Protein 2GRY (pdb70)

Secondary structure (DSSP, 8-state):
-HHHHHHHHHTTS------PPP-SEEEEEEEPPPPHHHHHT---B-EE--SSSEEEEEEEEE-TTS-EEEEEEEEE-SEEE-TT--HHHHHHHTTHHHHHHHHTT-EEEEEEEE-TTSSHHHHHT---SHHHHHHHHHHHHTTSHHHHTTT-EEEEEEEEEETTEEEETTTTTEEEEEE-TT-SS-EEET---EE--SHHHHHHHHHHHHHHH--TTSSEEEEEEEEESSSSEEEEEEEEEPPP----HHHHHHHHHHHHHHHHHHHHHHHHHH-GGG--GGGSHHHHHTHHHHHSTTEEEEEEEEE--BGGGHHHHHHHHHHHHT-

Solvent-accessible surface area: 14733 Å² total; per-residue (Å²): 121,47,72,75,54,9,110,86,49,53,72,95,40,115,115,95,87,62,123,68,80,97,50,104,40,7,15,0,0,16,14,46,70,44,71,93,69,33,92,95,144,86,44,30,22,0,0,3,9,12,34,34,38,20,0,30,0,0,28,14,82,80,107,158,100,131,67,87,78,35,61,65,61,90,20,166,15,46,7,1,2,37,47,92,7,72,12,94,63,0,2,90,10,2,0,109,49,7,4,40,3,0,4,110,161,2,27,0,0,0,0,0,8,0,15,65,53,1,16,16,56,107,1,0,16,69,100,51,1,0,4,3,4,0,1,86,16,0,25,114,41,43,98,52,111,104,36,85,88,62,143,18,72,4,39,0,2,6,1,0,7,33,22,20,70,2,37,0,1,11,50,214,58,53,99,19,62,21,88,8,115,78,82,129,81,26,53,27,77,50,35,63,68,87,72,6,154,56,36,109,55,1,47,49,14,9,101,87,0,58,80,32,9,104,90,40,38,48,0,5,0,0,0,11,3,2,0,46,65,96,52,62,48,17,1,39,0,0,0,0,2,0,0,0,10,53,219,132,78,86,67,178,84,21,12,64,38,7,32,91,6,7,99,4,0,36,87,0,0,107,10,0,35,119,62,36,121,138,10,53,21,155,48,6,54,0,0,31,14,4,19,34,3,0,59,21,175,56,2,74,1,0,2,0,0,1,1,2,0,1,54,98,24,4,131,45,0,18,38,1,0,86,20,3,81,138,36

Sequence (327 aa):
EIMCMIRDFRGSLDYRPLPIDEHRICVCCVRKRPLNKKETQMKDLDVITIPSKDVVMVHEPKQKVDLTRYLENQTFRFDYAFDDSAPNEMVYRFTARPLVETIFERGMATCFAYGQTGSGKTHTMGGSKGIYALAARDVFLMLKKPNYKKLELQVYATFFEIYSGKVFDLLNRKTKLRVLEDGKQQVQVVGLQEREVKCVEDVLKLIDIGNSCRTHSSRSHAVFQIILRRKGKLHGKFSLIDLAGNERDRQTRLEGAEINKSLLALKECIRALGRNKPHTPFRASKLTQVLRDSFIGENSRTCMIATISPGMASCENTLNTLRYANRV

CATH classification: 3.40.850.10

Nearest PDB structures (foldseek):
  2gry-assembly1_A  TM=1.003E+00  e=2.717E-76  Homo sapiens
  4y05-assembly1_A  TM=9.576E-01  e=1.975E-55  Homo sapiens
  5xjb-assembly1_A  TM=9.121E-01  e=1.076E-54  Mus musculus
  3edl-assembly1_D  TM=9.553E-01  e=1.031E-50  Drosophila melanogaster
  1v8k-assembly1_A  TM=8.937E-01  e=3.064E-52  Mus musculus

Structure (mmCIF, N/CA/C/O backbone):
data_2GRY
#
_entry.id   2GRY
#
_cell.length_a   121.475
_cell.length_b   121.475
_cell.length_c   175.684
_cell.angle_alpha   90.00
_cell.angle_beta   90.00
_cell.angle_gamma   120.00
#
_symmetry.space_group_name_H-M   'H 3 2'
#
loop_
_entity.id
_entity.type
_entity.pdbx_description
1 polymer 'Kinesin-like protein KIF2'
2 non-polymer 'MAGNESIUM ION'
3 non-polymer "ADENOSINE-5'-DIPHOSPHATE"
4 non-polymer 'UNKNOWN ATOM OR ION'
5 water water
#
loop_
_atom_site.group_PDB
_atom_site.id
_atom_site.type_symbol
_atom_site.label_atom_id
_atom_site.label_alt_id
_atom_site.label_comp_id
_atom_site.label_asym_id
_atom_site.label_entity_id
_atom_site.label_seq_id
_atom_site.pdbx_PDB_ins_code
_atom_site.Cartn_x
_atom_site.Cartn_y
_atom_site.Cartn_z
_atom_site.occupancy
_atom_site.B_iso_or_equiv
_atom_site.auth_seq_id
_atom_site.auth_comp_id
_atom_site.auth_asym_id
_atom_site.auth_atom_id
_atom_site.pdbx_PDB_model_num
ATOM 1 N N . GLU A 1 63 ? 28.310 -22.668 -10.607 1.00 15.32 169 GLU A N 1
ATOM 2 C CA . GLU A 1 63 ? 27.481 -23.914 -10.741 1.00 17.50 169 GLU A CA 1
ATOM 3 C C . GLU A 1 63 ? 26.778 -24.258 -9.427 1.00 17.35 169 GLU A C 1
ATOM 4 O O . GLU A 1 63 ? 25.545 -24.315 -9.360 1.00 14.51 169 GLU A O 1
ATOM 7 N N . ILE A 1 64 ? 27.574 -24.474 -8.380 1.00 20.65 170 ILE A N 1
ATOM 8 C CA . ILE A 1 64 ? 27.051 -24.614 -7.006 1.00 21.18 170 ILE A CA 1
ATOM 9 C C . ILE A 1 64 ? 26.459 -23.276 -6.508 1.00 20.27 170 ILE A C 1
ATOM 10 O O . ILE A 1 64 ? 25.419 -23.250 -5.852 1.00 18.61 170 ILE A O 1
ATOM 15 N N . MET A 1 65 ? 27.135 -22.185 -6.858 1.00 19.39 171 MET A N 1
ATOM 16 C CA . MET A 1 65 ? 26.732 -20.829 -6.501 1.00 19.46 171 MET A CA 1
ATOM 17 C C . MET A 1 65 ? 25.379 -20.440 -7.128 1.00 19.97 171 MET A C 1
ATOM 18 O O . MET A 1 65 ? 24.551 -19.795 -6.473 1.00 22.02 171 MET A O 1
ATOM 21 N N . CYS A 1 66 ? 25.161 -20.835 -8.386 1.00 18.96 172 CYS A N 1
ATOM 22 C CA . CYS A 1 66 ? 23.900 -20.562 -9.088 1.00 18.12 172 CYS A CA 1
ATOM 23 C C . CYS A 1 66 ? 22.750 -21.309 -8.439 1.00 17.24 172 CYS A C 1
ATOM 24 O O . CYS A 1 66 ? 21.669 -20.748 -8.203 1.00 13.96 172 CYS A O 1
ATOM 27 N N . MET A 1 67 ? 22.997 -22.588 -8.168 1.00 16.65 173 MET A N 1
ATOM 28 C CA . MET A 1 67 ? 22.058 -23.449 -7.461 1.00 17.12 173 MET A CA 1
ATOM 29 C C . MET A 1 67 ? 21.617 -22.842 -6.112 1.00 17.22 173 MET A C 1
ATOM 30 O O . MET A 1 67 ? 20.481 -23.034 -5.676 1.00 16.54 173 MET A O 1
ATOM 35 N N . ILE A 1 68 ? 22.525 -22.093 -5.490 1.00 18.35 174 ILE A N 1
ATOM 36 C CA . ILE A 1 68 ? 22.282 -21.442 -4.197 1.00 20.25 174 ILE A CA 1
ATOM 37 C C . ILE A 1 68 ? 21.460 -20.185 -4.370 1.00 20.13 174 ILE A C 1
ATOM 38 O O . ILE A 1 68 ? 20.444 -20.019 -3.698 1.00 20.07 174 ILE A O 1
ATOM 43 N N . ARG A 1 69 ? 21.903 -19.324 -5.293 1.00 20.94 175 ARG A N 1
ATOM 44 C CA . ARG A 1 69 ? 21.199 -18.109 -5.701 1.00 22.56 175 ARG A CA 1
ATOM 45 C C . ARG A 1 69 ? 19.776 -18.409 -6.198 1.00 23.23 175 ARG A C 1
ATOM 46 O O . ARG A 1 69 ? 18.834 -17.671 -5.889 1.00 24.17 175 ARG A O 1
ATOM 50 N N . ASP A 1 70 ? 19.626 -19.500 -6.956 1.00 24.89 176 ASP A N 1
ATOM 51 C CA . ASP A 1 70 ? 18.322 -19.898 -7.508 1.00 25.73 176 ASP A CA 1
ATOM 52 C C . ASP A 1 70 ? 17.346 -20.354 -6.415 1.00 24.81 176 ASP A C 1
ATOM 53 O O . ASP A 1 70 ? 16.134 -20.391 -6.628 1.00 24.76 176 ASP A O 1
ATOM 56 N N . PHE A 1 71 ? 17.890 -20.685 -5.250 1.00 24.31 177 PHE A N 1
ATOM 57 C CA . PHE A 1 71 ? 17.110 -21.190 -4.128 1.00 24.97 177 PHE A CA 1
ATOM 58 C C . PHE A 1 71 ? 16.727 -20.067 -3.141 1.00 26.01 177 PHE A C 1
ATOM 59 O O . PHE A 1 71 ? 15.588 -20.016 -2.643 1.00 26.51 177 PHE A O 1
ATOM 67 N N . ARG A 1 72 ? 17.695 -19.198 -2.850 1.00 24.09 178 ARG A N 1
ATOM 68 C CA . ARG A 1 72 ? 17.459 -17.986 -2.089 1.00 23.16 178 ARG A CA 1
ATOM 69 C C . ARG A 1 72 ? 16.394 -17.104 -2.772 1.00 25.67 178 ARG A C 1
ATOM 70 O O . ARG A 1 72 ? 15.518 -16.552 -2.102 1.00 25.78 178 ARG A O 1
ATOM 78 N N . GLY A 1 73 ? 16.459 -17.007 -4.108 1.00 24.79 179 GLY A N 1
ATOM 79 C CA . GLY A 1 73 ? 15.508 -16.215 -4.881 1.00 22.83 179 GLY A CA 1
ATOM 80 C C . GLY A 1 73 ? 14.045 -16.604 -4.703 1.00 21.26 179 GLY A C 1
ATOM 81 O O . GLY A 1 73 ? 13.149 -15.823 -5.033 1.00 17.73 179 GLY A O 1
ATOM 82 N N . SER A 1 74 ? 13.821 -17.814 -4.185 1.00 20.79 180 SER A N 1
ATOM 83 C CA . SER A 1 74 ? 12.493 -18.356 -3.920 1.00 21.69 180 SER A CA 1
ATOM 84 C C . SER A 1 74 ? 11.999 -18.113 -2.474 1.00 23.08 180 SER A C 1
ATOM 85 O O . SER A 1 74 ? 10.819 -18.325 -2.162 1.00 23.22 180 SER A O 1
ATOM 88 N N . LEU A 1 75 ? 12.906 -17.671 -1.604 1.00 25.36 181 LEU A N 1
ATOM 89 C CA . LEU A 1 75 ? 12.600 -17.421 -0.183 1.00 24.50 181 LEU A CA 1
ATOM 90 C C . LEU A 1 75 ? 11.891 -16.094 0.061 1.00 24.44 181 LEU A C 1
ATOM 91 O O . LEU A 1 75 ? 12.145 -15.104 -0.630 1.00 24.35 181 LEU A O 1
ATOM 96 N N . ASP A 1 76 ? 10.991 -16.097 1.038 1.00 23.95 182 ASP A N 1
ATOM 97 C CA . ASP A 1 76 ? 10.327 -14.886 1.510 1.00 26.64 182 ASP A CA 1
ATOM 98 C C . ASP A 1 76 ? 11.104 -14.340 2.714 1.00 26.53 182 ASP A C 1
ATOM 99 O O . ASP A 1 76 ? 10.948 -14.844 3.827 1.00 28.56 182 ASP A O 1
ATOM 104 N N . TYR A 1 77 ? 11.945 -13.330 2.482 1.00 24.79 183 TYR A N 1
ATOM 105 C CA . TYR A 1 77 ? 12.768 -12.733 3.543 1.00 25.38 183 TYR A CA 1
ATOM 106 C C . TYR A 1 77 ? 11.970 -11.839 4.512 1.00 22.42 183 TYR A C 1
ATOM 107 O O . TYR A 1 77 ? 11.539 -10.736 4.154 1.00 19.71 183 TYR A O 1
ATOM 116 N N . ARG A 1 78 ? 11.786 -12.338 5.736 1.00 19.16 184 ARG A N 1
ATOM 117 C CA . ARG A 1 78 ? 11.016 -11.654 6.787 1.00 18.76 184 ARG A CA 1
ATOM 118 C C . ARG A 1 78 ? 11.819 -11.508 8.097 1.00 18.04 184 ARG A C 1
ATOM 119 O O . ARG A 1 78 ? 11.416 -12.072 9.132 1.00 14.75 184 ARG A O 1
ATOM 123 N N . PRO A 1 79 ? 12.932 -10.722 8.071 1.00 18.98 185 PRO A N 1
ATOM 124 C CA . PRO A 1 79 ? 13.869 -10.693 9.200 1.00 19.06 185 PRO A CA 1
ATOM 125 C C . PRO A 1 79 ? 13.282 -10.074 10.446 1.00 18.92 185 PRO A C 1
ATOM 126 O O . PRO A 1 79 ? 12.209 -9.465 10.407 1.00 21.24 185 PRO A O 1
ATOM 130 N N . LEU A 1 80 ? 14.007 -10.228 11.546 1.00 18.84 186 LEU A N 1
ATOM 131 C CA . LEU A 1 80 ? 13.610 -9.701 12.837 1.00 14.81 186 LEU A CA 1
ATOM 132 C C . LEU A 1 80 ? 14.002 -8.233 12.939 1.00 13.62 186 LEU A C 1
ATOM 133 O O . LEU A 1 80 ? 14.683 -7.706 12.057 1.00 12.73 186 LEU A O 1
ATOM 138 N N . PRO A 1 85 ? 9.527 -6.855 19.480 1.00 81.52 191 PRO A N 1
ATOM 139 C CA . PRO A 1 85 ? 8.395 -7.631 19.996 1.00 82.88 191 PRO A CA 1
ATOM 140 C C . PRO A 1 85 ? 8.885 -8.830 20.808 1.00 85.56 191 PRO A C 1
ATOM 141 O O . PRO A 1 85 ? 9.011 -9.940 20.266 1.00 87.14 191 PRO A O 1
ATOM 145 N N . ILE A 1 86 ? 9.161 -8.612 22.096 1.00 85.99 192 ILE A N 1
ATOM 146 C CA . ILE A 1 86 ? 9.875 -9.622 22.913 1.00 87.57 192 ILE A CA 1
ATOM 147 C C . ILE A 1 86 ? 8.961 -10.632 23.617 1.00 87.04 192 ILE A C 1
ATOM 148 O O . ILE A 1 86 ? 8.087 -10.260 24.415 1.00 86.37 192 ILE A O 1
ATOM 153 N N . ASP A 1 87 ? 9.174 -11.910 23.310 1.00 85.22 193 ASP A N 1
ATOM 154 C CA . ASP A 1 87 ? 8.450 -12.990 23.971 1.00 86.12 193 ASP A CA 1
ATOM 155 C C . ASP A 1 87 ? 9.198 -13.435 25.237 1.00 86.18 193 ASP A C 1
ATOM 156 O O . ASP A 1 87 ? 10.429 -13.391 25.289 1.00 85.67 193 ASP A O 1
ATOM 161 N N . GLU A 1 88 ? 8.452 -13.870 26.249 1.00 85.59 194 GLU A N 1
ATOM 162 C CA . GLU A 1 88 ? 9.049 -14.324 27.508 1.00 83.69 194 GLU A CA 1
ATOM 163 C C . GLU A 1 88 ? 9.351 -15.820 27.481 1.00 81.01 194 GLU A C 1
ATOM 164 O O . GLU A 1 88 ? 8.435 -16.635 27.292 1.00 81.44 194 GLU A O 1
ATOM 166 N N . HIS A 1 89 ? 10.628 -16.179 27.658 1.00 76.87 195 HIS A N 1
ATOM 167 C CA . HIS A 1 89 ? 11.025 -17.588 27.858 1.00 71.44 195 HIS A CA 1
ATOM 168 C C . HIS A 1 89 ? 11.873 -17.724 29.119 1.00 69.83 195 HIS A C 1
ATOM 169 O O . HIS A 1 89 ? 12.796 -16.935 29.347 1.00 70.76 195 HIS A O 1
ATOM 176 N N . ARG A 1 90 ? 11.575 -18.730 29.934 1.00 66.82 196 ARG A N 1
ATOM 177 C CA . ARG A 1 90 ? 12.465 -19.106 31.026 1.00 63.35 196 ARG A CA 1
ATOM 178 C C . ARG A 1 90 ? 13.809 -19.593 30.456 1.00 63.30 196 ARG A C 1
ATOM 179 O O . ARG A 1 90 ? 14.873 -19.288 31.000 1.00 63.99 196 ARG A O 1
ATOM 187 N N . ILE A 1 91 ? 13.739 -20.355 29.362 1.00 60.35 197 ILE A N 1
ATOM 188 C CA . ILE A 1 91 ? 14.901 -20.783 28.627 1.00 57.52 197 ILE A CA 1
ATOM 189 C C . ILE A 1 91 ? 14.779 -20.265 27.204 1.00 57.12 197 ILE A C 1
ATOM 190 O O . ILE A 1 91 ? 13.886 -20.669 26.450 1.00 54.76 197 ILE A O 1
ATOM 195 N N . CYS A 1 92 ? 15.693 -19.400 26.810 1.00 57.90 198 CYS A N 1
ATOM 196 C CA . CYS A 1 92 ? 15.642 -18.847 25.474 1.00 57.85 198 CYS A CA 1
ATOM 197 C C . CYS A 1 92 ? 16.806 -19.354 24.641 1.00 56.64 198 CYS A C 1
ATOM 198 O O . CYS A 1 92 ? 17.951 -19.127 24.976 1.00 58.70 198 CYS A O 1
ATOM 201 N N . VAL A 1 93 ? 16.498 -20.070 23.561 1.00 58.14 199 VAL A N 1
ATOM 202 C CA . VAL A 1 93 ? 17.534 -20.606 22.655 1.00 56.89 199 VAL A CA 1
ATOM 203 C C . VAL A 1 93 ? 17.389 -19.927 21.307 1.00 57.16 199 VAL A C 1
ATOM 204 O O . VAL A 1 93 ? 16.304 -19.843 20.755 1.00 59.24 199 VAL A O 1
ATOM 208 N N . CYS A 1 94 ? 18.497 -19.422 20.802 1.00 59.36 200 CYS A N 1
ATOM 209 C CA A CYS A 1 94 ? 18.536 -18.639 19.573 0.50 60.68 200 CYS A CA 1
ATOM 210 C CA B CYS A 1 94 ? 18.488 -18.718 19.540 0.50 59.29 200 CYS A CA 1
ATOM 211 C C . CYS A 1 94 ? 19.751 -19.036 18.762 1.00 59.87 200 CYS A C 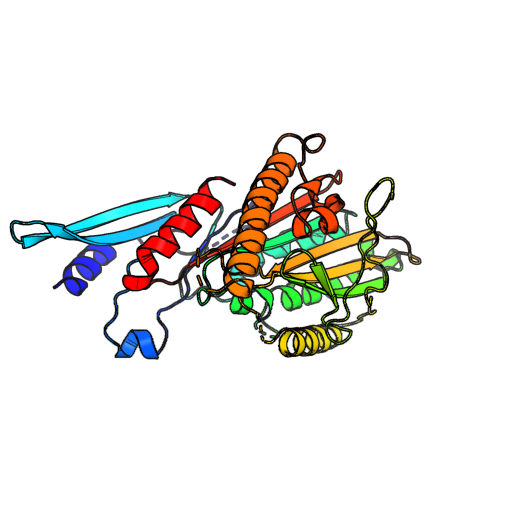1
ATOM 212 O O . CYS A 1 94 ? 20.705 -19.590 19.316 1.00 59.19 200 CYS A O 1
ATOM 217 N N . VAL A 1 95 ? 19.727 -18.710 17.467 1.00 59.53 201 VAL A N 1
ATOM 218 C CA . VAL A 1 95 ? 20.873 -18.907 16.574 1.00 58.85 201 VAL A CA 1
ATOM 219 C C . VAL A 1 95 ? 21.261 -17.582 15.958 1.00 56.37 201 VAL A C 1
ATOM 220 O O . VAL A 1 95 ? 20.405 -16.741 15.659 1.00 57.59 201 VAL A O 1
ATOM 224 N N . ARG A 1 96 ? 22.556 -17.411 15.764 1.00 55.45 202 ARG A N 1
ATOM 225 C CA . ARG A 1 96 ? 23.093 -16.245 15.107 1.00 55.42 202 ARG A CA 1
ATOM 226 C C . ARG A 1 96 ? 24.158 -16.610 14.060 1.00 58.23 202 ARG A C 1
ATOM 227 O O . ARG A 1 96 ? 25.237 -17.148 14.399 1.00 60.27 202 ARG A O 1
ATOM 235 N N . LYS A 1 97 ? 23.847 -16.300 12.804 1.00 55.10 203 LYS A N 1
ATOM 236 C CA . LYS A 1 97 ? 24.759 -16.484 11.682 1.00 53.74 203 LYS A CA 1
ATOM 237 C C . LYS A 1 97 ? 25.679 -15.261 11.585 1.00 54.68 203 LYS A C 1
ATOM 238 O O . LYS A 1 97 ? 25.213 -14.123 11.655 1.00 53.40 203 LYS A O 1
ATOM 244 N N . ARG A 1 98 ? 26.972 -15.494 11.402 1.00 55.46 204 ARG A N 1
ATOM 245 C CA . ARG A 1 98 ? 27.873 -14.403 11.116 1.00 59.03 204 ARG A CA 1
ATOM 246 C C . ARG A 1 98 ? 28.115 -14.340 9.596 1.00 61.31 204 ARG A C 1
ATOM 247 O O . ARG A 1 98 ? 27.950 -15.352 8.897 1.00 61.50 204 ARG A O 1
ATOM 255 N N . PRO A 1 99 ? 28.492 -13.155 9.081 1.00 60.22 205 PRO A N 1
ATOM 256 C CA . PRO A 1 99 ? 28.782 -13.096 7.648 1.00 61.14 205 PRO A CA 1
ATOM 257 C C . PRO A 1 99 ? 30.082 -13.792 7.225 1.00 60.74 205 PRO A C 1
ATOM 258 O O . PRO A 1 99 ? 30.946 -14.036 8.038 1.00 59.32 205 PRO A O 1
ATOM 262 N N . LEU A 1 100 ? 30.198 -14.112 5.938 1.00 65.60 206 LEU A N 1
ATOM 263 C CA . LEU A 1 100 ? 31.473 -14.514 5.376 1.00 66.83 206 LEU A CA 1
ATOM 264 C C . LEU A 1 100 ? 32.449 -13.373 5.598 1.00 68.71 206 LEU A C 1
ATOM 265 O O . LEU A 1 100 ? 32.113 -12.217 5.331 1.00 69.00 206 LEU A O 1
ATOM 270 N N . ASN A 1 101 ? 33.640 -13.668 6.113 1.00 71.22 207 ASN A N 1
ATOM 271 C CA . ASN A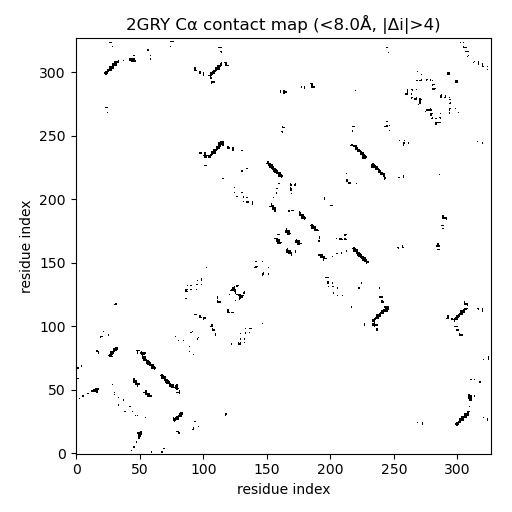 1 101 ? 34.639 -12.598 6.278 1.00 75.79 207 ASN A CA 1
ATOM 272 C C . ASN A 1 101 ? 35.360 -12.228 4.962 1.00 79.48 207 ASN A C 1
ATOM 273 O O . ASN A 1 101 ? 35.179 -12.889 3.919 1.00 78.93 207 ASN A O 1
ATOM 278 N N . LYS A 1 102 ? 36.171 -11.173 5.030 1.00 82.64 208 LYS A N 1
ATOM 279 C CA . LYS A 1 102 ? 36.845 -10.608 3.859 1.00 84.70 208 LYS A CA 1
ATOM 280 C C . LYS A 1 102 ? 37.762 -11.614 3.146 1.00 85.34 208 LYS A C 1
ATOM 281 O O . LYS A 1 102 ? 37.947 -11.514 1.927 1.00 86.53 208 LYS A O 1
ATOM 283 N N . LYS A 1 103 ? 38.323 -12.568 3.906 1.00 85.26 209 LYS A N 1
ATOM 284 C CA . LYS A 1 103 ? 39.159 -13.649 3.354 1.00 85.04 209 LYS A CA 1
ATOM 285 C C . LYS A 1 103 ? 38.308 -14.690 2.661 1.00 87.00 209 LYS A C 1
ATOM 286 O O . LYS A 1 103 ? 38.562 -15.005 1.499 1.00 88.85 209 LYS A O 1
ATOM 288 N N . GLU A 1 104 ? 37.311 -15.229 3.379 1.00 87.94 210 GLU A N 1
ATOM 289 C CA . GLU A 1 104 ? 36.321 -16.173 2.815 1.00 87.74 210 GLU A CA 1
ATOM 290 C C . GLU A 1 104 ? 35.657 -15.640 1.525 1.00 89.58 210 GLU A C 1
ATOM 291 O O . GLU A 1 104 ? 35.417 -16.397 0.581 1.00 87.84 210 GLU A O 1
ATOM 297 N N . THR A 1 105 ? 35.358 -14.338 1.511 1.00 92.23 211 THR A N 1
ATOM 298 C CA . THR A 1 105 ? 34.722 -13.668 0.364 1.00 96.07 211 THR A CA 1
ATOM 299 C C . THR A 1 105 ? 35.614 -13.655 -0.904 1.00 98.84 211 THR A C 1
ATOM 300 O O . THR A 1 105 ? 35.121 -13.882 -2.020 1.00 98.50 211 THR A O 1
ATOM 304 N N . GLN A 1 106 ? 36.911 -13.387 -0.726 1.00 101.48 212 GLN A N 1
ATOM 305 C CA . GLN A 1 106 ? 37.879 -13.438 -1.836 1.00 103.46 212 GLN A CA 1
ATOM 306 C C . GLN A 1 106 ? 38.456 -14.859 -2.038 1.00 104.27 212 GLN A C 1
ATOM 307 O O . GLN A 1 106 ? 39.094 -15.139 -3.061 1.00 104.87 212 GLN A O 1
ATOM 309 N N . MET A 1 107 ? 38.220 -15.742 -1.065 1.00 102.99 213 MET A N 1
ATOM 310 C CA . MET A 1 107 ? 38.619 -17.149 -1.156 1.00 103.83 213 MET A CA 1
ATOM 311 C C . MET A 1 107 ? 37.554 -18.009 -1.865 1.00 103.28 213 MET A C 1
ATOM 312 O O . MET A 1 107 ? 37.544 -19.246 -1.729 1.00 102.64 213 MET A O 1
ATOM 317 N N . LYS A 1 108 ? 36.661 -17.340 -2.605 1.00 101.29 214 LYS A N 1
ATOM 318 C CA . LYS A 1 108 ? 35.582 -17.978 -3.389 1.00 99.15 214 LYS A CA 1
ATOM 319 C C . LYS A 1 108 ? 34.524 -18.772 -2.585 1.00 99.58 214 LYS A C 1
ATOM 320 O O . LYS A 1 108 ? 33.430 -19.017 -3.109 1.00 101.34 214 LYS A O 1
ATOM 322 N N . ASP A 1 109 ? 34.846 -19.150 -1.333 1.00 96.95 215 ASP A N 1
ATOM 323 C CA . ASP A 1 109 ? 33.987 -20.020 -0.475 1.00 93.45 215 ASP A CA 1
ATOM 324 C C . ASP A 1 109 ? 32.506 -19.613 -0.429 1.00 85.38 215 ASP A C 1
ATOM 325 O O . ASP A 1 109 ? 32.160 -18.434 -0.565 1.00 85.38 215 ASP A O 1
ATOM 330 N N . LEU A 1 110 ? 31.645 -20.605 -0.226 1.00 76.26 216 LEU A N 1
ATOM 331 C CA . LEU A 1 110 ? 30.209 -20.428 -0.352 1.00 66.97 216 LEU A CA 1
ATOM 332 C C . LEU A 1 110 ? 29.454 -20.354 0.964 1.00 62.27 216 LEU A C 1
ATOM 333 O O . LEU A 1 110 ? 29.815 -21.009 1.945 1.00 62.58 216 LEU A O 1
ATOM 338 N N . ASP A 1 111 ? 28.384 -19.572 0.954 1.00 56.92 217 ASP A N 1
ATOM 339 C CA . ASP A 1 111 ? 27.513 -19.380 2.104 1.00 57.07 217 ASP A CA 1
ATOM 340 C C . ASP A 1 111 ? 26.332 -20.360 2.048 1.00 56.99 217 ASP A C 1
ATOM 341 O O . ASP A 1 111 ? 25.412 -20.209 1.210 1.00 53.85 217 ASP A O 1
ATOM 346 N N . VAL A 1 112 ? 26.357 -21.360 2.941 1.00 55.70 218 VAL A N 1
ATOM 347 C CA . VAL A 1 112 ? 25.368 -22.469 2.914 1.00 55.85 218 VAL A CA 1
ATOM 348 C C . VAL A 1 112 ? 24.200 -22.312 3.912 1.00 54.18 218 VAL A C 1
ATOM 349 O O . VAL A 1 112 ? 23.419 -23.256 4.121 1.00 55.38 218 VAL A O 1
ATOM 353 N N . ILE A 1 113 ? 24.073 -21.128 4.509 1.00 52.17 219 ILE A N 1
ATOM 354 C CA . ILE A 1 113 ? 23.063 -20.909 5.558 1.00 55.91 219 ILE A CA 1
ATOM 355 C C . ILE A 1 113 ? 22.155 -19.716 5.271 1.00 57.49 219 ILE A C 1
ATOM 356 O O . ILE A 1 113 ? 22.626 -18.625 4.972 1.00 58.95 219 ILE A O 1
ATOM 361 N N . THR A 1 114 ? 20.851 -19.932 5.381 1.00 56.92 220 THR A N 1
ATOM 362 C CA . THR A 1 114 ? 19.897 -18.855 5.234 1.00 56.47 220 THR A CA 1
ATOM 363 C C . THR A 1 114 ? 18.995 -18.756 6.452 1.00 57.23 220 THR A C 1
ATOM 364 O O . THR A 1 114 ? 18.434 -19.751 6.904 1.00 58.52 220 THR A O 1
ATOM 368 N N . ILE A 1 115 ? 18.882 -17.537 6.971 1.00 58.30 221 ILE A N 1
ATOM 369 C CA . ILE A 1 115 ? 17.886 -17.183 7.986 1.00 57.99 221 ILE A CA 1
ATOM 370 C C . ILE A 1 115 ? 16.839 -16.266 7.307 1.00 57.34 221 ILE A C 1
ATOM 371 O O . ILE A 1 115 ? 17.078 -15.069 7.162 1.00 57.23 221 ILE A O 1
ATOM 376 N N . PRO A 1 116 ? 15.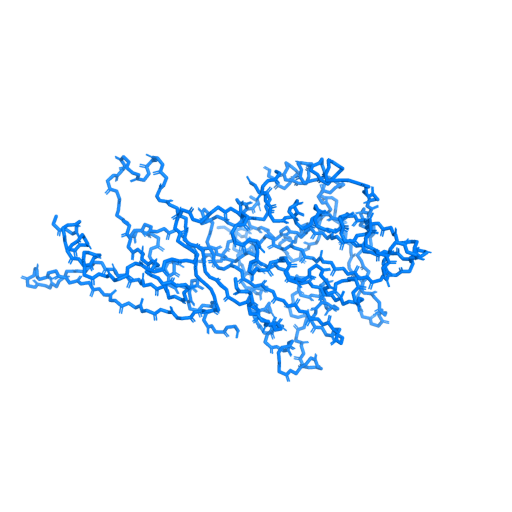718 -16.859 6.790 1.00 58.68 222 PRO A N 1
ATOM 377 C CA . PRO A 1 116 ? 14.712 -16.093 6.015 1.00 60.53 222 PRO A CA 1
ATOM 378 C C . PRO A 1 116 ? 13.615 -15.441 6.859 1.00 62.19 222 PRO A C 1
ATOM 379 O O . PRO A 1 116 ? 12.782 -14.690 6.341 1.00 61.24 222 PRO A O 1
ATOM 383 N N . SER A 1 117 ? 13.629 -15.748 8.143 1.00 61.43 223 SER A N 1
ATOM 384 C CA . SER A 1 117 ? 12.486 -15.601 9.001 1.00 58.78 223 SER A CA 1
ATOM 385 C C . SER A 1 117 ? 13.034 -15.260 10.370 1.00 56.13 223 SER A C 1
ATOM 386 O O . SER A 1 117 ? 14.226 -15.430 10.604 1.00 57.86 223 SER A O 1
ATOM 389 N N . LYS A 1 118 ? 12.155 -14.830 11.275 1.00 56.53 224 LYS A N 1
ATOM 390 C CA . LYS A 1 118 ? 12.499 -14.397 12.665 1.00 57.91 224 LYS A CA 1
ATOM 391 C C . LYS A 1 118 ? 13.005 -15.564 13.527 1.00 59.06 224 LYS A C 1
ATOM 392 O O . LYS A 1 118 ? 13.604 -15.368 14.583 1.00 57.79 224 LYS A O 1
ATOM 394 N N . ASP A 1 119 ? 12.813 -16.770 12.997 1.00 62.37 225 ASP A N 1
ATOM 395 C CA . ASP A 1 119 ? 12.500 -17.965 13.745 1.00 64.12 225 ASP A CA 1
ATOM 396 C C . ASP A 1 119 ? 13.292 -19.168 13.191 1.00 62.85 225 ASP A C 1
ATOM 397 O O . ASP A 1 119 ? 13.598 -20.116 13.904 1.00 64.61 225 ASP A O 1
ATOM 402 N N . VAL A 1 120 ? 13.607 -19.108 11.903 1.00 59.28 226 VAL A N 1
ATOM 403 C CA . VAL A 1 120 ? 14.012 -20.283 11.141 1.00 58.82 226 VAL A CA 1
ATOM 404 C C . VAL A 1 120 ? 15.461 -20.188 10.681 1.00 58.72 226 VAL A C 1
ATOM 405 O O . VAL A 1 120 ? 15.898 -19.139 10.213 1.00 56.30 226 VAL A O 1
ATOM 409 N N . VAL A 1 121 ? 16.187 -21.303 10.840 1.00 58.46 227 VAL A N 1
ATOM 410 C CA . VAL A 1 121 ? 17.524 -21.507 10.247 1.00 57.04 227 VAL A CA 1
ATOM 411 C C . VAL A 1 121 ? 17.457 -22.613 9.194 1.00 55.40 227 VAL A C 1
ATOM 412 O O . VAL A 1 121 ? 17.039 -23.750 9.481 1.00 50.37 227 VAL A O 1
ATOM 416 N N . MET A 1 122 ? 17.883 -22.275 7.979 1.00 56.75 228 MET A N 1
ATOM 417 C CA . MET A 1 122 ? 17.990 -23.244 6.889 1.00 56.51 228 MET A CA 1
ATOM 418 C C . MET A 1 122 ? 19.441 -23.555 6.597 1.00 52.63 228 MET A C 1
ATOM 419 O O . MET A 1 122 ? 20.247 -22.648 6.384 1.00 50.09 228 MET A O 1
ATOM 424 N N . VAL A 1 123 ? 19.770 -24.844 6.618 1.00 54.85 229 VAL A N 1
ATOM 425 C CA . VAL A 1 123 ? 21.057 -25.342 6.122 1.00 56.09 229 VAL A CA 1
ATOM 426 C C . VAL A 1 123 ? 20.806 -25.981 4.768 1.00 55.67 229 VAL A C 1
ATOM 427 O O . VAL A 1 123 ? 20.023 -26.897 4.661 1.00 58.50 229 VAL A O 1
ATOM 431 N N . HIS A 1 124 ? 21.452 -25.475 3.730 1.00 56.07 230 HIS A N 1
ATOM 432 C CA . HIS A 1 124 ? 21.348 -26.096 2.411 1.00 54.16 230 HIS A CA 1
ATOM 433 C C . HIS A 1 124 ? 22.728 -26.442 1.813 1.00 54.04 230 HIS A C 1
ATOM 434 O O . HIS A 1 124 ? 23.339 -25.658 1.078 1.00 50.34 230 HIS A O 1
ATOM 441 N N . GLU A 1 125 ? 23.216 -27.623 2.181 1.00 54.96 231 GLU A N 1
ATOM 442 C CA . GLU A 1 125 ? 24.522 -28.110 1.754 1.00 55.83 231 GLU A CA 1
ATOM 443 C C . GLU A 1 125 ? 24.451 -28.642 0.301 1.00 54.04 231 GLU A C 1
ATOM 444 O O . GLU A 1 125 ? 23.673 -29.548 0.031 1.00 49.94 231 GLU A O 1
ATOM 448 N N . PRO A 1 126 ? 25.276 -28.077 -0.624 1.00 52.47 232 PRO A N 1
ATOM 449 C CA . PRO A 1 126 ? 25.353 -28.549 -1.991 1.00 48.47 232 PRO A CA 1
ATOM 450 C C . PRO A 1 126 ? 26.008 -29.906 -1.990 1.00 52.58 232 PRO A C 1
ATOM 451 O O . PRO A 1 126 ? 26.991 -30.119 -1.280 1.00 55.27 232 PRO A O 1
ATOM 455 N N . LYS A 1 127 ? 25.426 -30.829 -2.752 1.00 49.93 233 LYS A N 1
ATOM 456 C CA . LYS A 1 127 ? 25.914 -32.164 -2.868 1.00 48.07 233 LYS A CA 1
ATOM 457 C C . LYS A 1 127 ? 25.875 -32.502 -4.325 1.00 47.34 233 LYS A C 1
ATOM 458 O O . LYS A 1 127 ? 25.205 -31.823 -5.108 1.00 45.02 233 LYS A O 1
ATOM 464 N N . GLN A 1 128 ? 26.607 -33.532 -4.706 1.00 45.84 234 GLN A N 1
ATOM 465 C CA . GLN A 1 128 ? 26.551 -34.003 -6.067 1.00 48.37 234 GLN A CA 1
ATOM 466 C C . GLN A 1 128 ? 26.497 -35.511 -6.090 1.00 50.33 234 GLN A C 1
ATOM 467 O O . GLN A 1 128 ? 27.232 -36.175 -5.355 1.00 52.83 234 GLN A O 1
ATOM 473 N N . LYS A 1 129 ? 25.601 -36.037 -6.915 1.00 49.45 235 LYS A N 1
ATOM 474 C CA . LYS A 1 129 ? 25.404 -37.469 -7.075 1.00 51.97 235 LYS A CA 1
ATOM 475 C C . LYS A 1 129 ? 26.436 -38.080 -8.004 1.00 53.48 235 LYS A C 1
ATOM 476 O O . LYS A 1 129 ? 27.225 -37.386 -8.644 1.00 55.08 235 LYS A O 1
ATOM 482 N N . VAL A 1 130 ? 26.402 -39.400 -8.087 1.00 56.67 236 VAL A N 1
ATOM 483 C CA . VAL A 1 130 ? 27.312 -40.142 -8.931 1.00 56.31 236 VAL A CA 1
ATOM 484 C C . VAL A 1 130 ? 27.009 -39.937 -10.424 1.00 53.93 236 VAL A C 1
ATOM 485 O O . VAL A 1 130 ? 27.886 -40.131 -11.268 1.00 58.07 236 VAL A O 1
ATOM 489 N N . ASP A 1 131 ? 25.782 -39.534 -10.754 1.00 50.85 237 ASP A N 1
ATOM 490 C CA . ASP A 1 131 ? 25.424 -39.211 -12.153 1.00 49.26 237 ASP A CA 1
ATOM 491 C C . ASP A 1 131 ? 25.690 -37.723 -12.501 1.00 46.57 237 ASP A C 1
ATOM 492 O O . ASP A 1 131 ? 25.404 -37.280 -13.615 1.00 46.19 237 ASP A O 1
ATOM 497 N N . LEU A 1 132 ? 26.218 -36.979 -11.520 1.00 47.84 238 LEU A N 1
ATOM 498 C CA . LEU A 1 132 ? 26.649 -35.565 -11.654 1.00 44.77 238 LEU A CA 1
ATOM 499 C C . LEU A 1 132 ? 25.534 -34.563 -11.334 1.00 43.95 238 LEU A C 1
ATOM 500 O O . LEU A 1 132 ? 25.720 -33.341 -11.422 1.00 43.50 238 LEU A O 1
ATOM 505 N N . THR A 1 133 ? 24.390 -35.100 -10.926 1.00 43.98 239 THR A N 1
ATOM 506 C CA . THR A 1 133 ? 23.257 -34.303 -10.506 1.00 43.87 239 THR A CA 1
ATOM 507 C C . THR A 1 133 ? 23.603 -33.550 -9.232 1.00 44.25 239 THR A C 1
ATOM 508 O O . THR A 1 133 ? 23.975 -34.157 -8.236 1.00 43.73 239 THR A O 1
ATOM 512 N N . ARG A 1 134 ? 23.466 -32.228 -9.266 1.00 43.26 240 ARG A N 1
ATOM 513 C CA . ARG A 1 134 ? 23.622 -31.427 -8.075 1.00 42.92 240 ARG A CA 1
ATOM 514 C C . ARG A 1 134 ? 22.285 -31.114 -7.409 1.00 42.75 240 ARG A C 1
ATOM 515 O O . ARG A 1 134 ? 21.290 -30.898 -8.082 1.00 43.60 240 ARG A O 1
ATOM 523 N N . TYR A 1 135 ? 22.287 -31.059 -6.075 1.00 44.20 241 TYR A N 1
ATOM 524 C CA . TYR A 1 135 ? 21.081 -30.773 -5.298 1.00 44.58 241 TYR A CA 1
ATOM 525 C C . TYR A 1 135 ? 21.454 -30.110 -4.036 1.00 44.72 241 TYR A C 1
ATOM 526 O O . TYR A 1 135 ? 22.636 -30.063 -3.654 1.00 47.03 241 TYR A O 1
ATOM 535 N N . LEU A 1 136 ? 20.465 -29.561 -3.363 1.00 48.02 242 LEU A N 1
ATOM 536 C CA . LEU A 1 136 ? 20.722 -28.997 -2.042 1.00 44.03 242 LEU A CA 1
ATOM 537 C C . LEU A 1 136 ? 20.164 -29.941 -0.993 1.00 46.52 242 LEU A C 1
ATOM 538 O O . LEU A 1 136 ? 19.034 -30.448 -1.133 1.00 48.77 242 LEU A O 1
ATOM 543 N N . GLU A 1 137 ? 20.989 -30.239 0.009 1.00 49.87 243 GLU A N 1
ATOM 544 C CA . GLU A 1 137 ? 20.585 -31.021 1.165 1.00 54.26 243 GLU A CA 1
ATOM 545 C C . GLU A 1 137 ? 20.092 -30.066 2.206 1.00 53.46 243 GLU A C 1
ATOM 546 O O . GLU A 1 137 ? 20.883 -29.401 2.885 1.00 51.82 243 GLU A O 1
ATOM 552 N N . ASN A 1 138 ? 18.772 -29.995 2.311 1.00 54.86 244 ASN A N 1
ATOM 553 C CA . ASN A 1 138 ? 18.105 -28.975 3.095 1.00 54.92 244 ASN A CA 1
ATOM 554 C C . ASN A 1 138 ? 17.648 -29.456 4.461 1.00 54.33 244 ASN A C 1
ATOM 555 O O . ASN A 1 138 ? 16.786 -30.336 4.566 1.00 51.07 244 ASN A O 1
ATOM 560 N N . GLN A 1 139 ? 18.224 -28.870 5.508 1.00 54.28 245 GLN A N 1
ATOM 561 C CA . GLN A 1 139 ? 17.776 -29.116 6.882 1.00 57.62 245 GLN A CA 1
ATOM 562 C C . GLN A 1 139 ? 17.386 -27.802 7.502 1.00 56.85 245 GLN A C 1
ATOM 563 O O . GLN A 1 139 ? 18.190 -26.834 7.544 1.00 56.31 245 GLN A O 1
ATOM 569 N N . THR A 1 140 ? 16.154 -27.774 7.985 1.00 53.72 246 THR A N 1
ATOM 570 C CA . THR A 1 140 ? 15.581 -26.595 8.577 1.00 59.67 246 THR A CA 1
ATOM 571 C C . THR A 1 140 ? 15.442 -26.770 10.101 1.00 57.43 246 THR A C 1
ATOM 572 O O . THR A 1 140 ? 15.021 -27.824 10.565 1.00 56.08 246 THR A O 1
ATOM 576 N N . PHE A 1 141 ? 15.817 -25.740 10.854 1.00 57.84 247 PHE A N 1
ATOM 577 C CA . PHE A 1 141 ? 15.685 -25.739 12.325 1.00 57.16 247 PHE A CA 1
ATOM 578 C C . PHE A 1 141 ? 14.846 -24.555 12.801 1.00 60.04 247 PHE A C 1
ATOM 579 O O . PHE A 1 141 ? 14.931 -23.447 12.239 1.00 60.15 247 PHE A O 1
ATOM 587 N N . ARG A 1 142 ? 14.041 -24.788 13.838 1.00 61.22 248 ARG A N 1
ATOM 588 C CA . ARG A 1 142 ? 13.264 -23.731 14.462 1.00 62.54 248 ARG A CA 1
ATOM 589 C C . ARG A 1 142 ? 13.712 -23.433 15.918 1.00 63.07 248 ARG A C 1
ATOM 590 O O . ARG A 1 142 ? 13.821 -24.348 16.755 1.00 61.92 248 ARG A O 1
ATOM 598 N N . PHE A 1 143 ? 13.950 -22.147 16.205 1.00 61.48 249 PHE A N 1
ATOM 599 C CA . PHE A 1 143 ? 14.350 -21.675 17.535 1.00 58.21 249 PHE A CA 1
ATOM 600 C C . PHE A 1 143 ? 13.406 -20.574 18.009 1.00 60.53 249 PHE A C 1
ATOM 601 O O . PHE A 1 143 ? 12.419 -20.242 17.303 1.00 60.12 249 PHE A O 1
ATOM 609 N N . ASP A 1 144 ? 13.672 -20.033 19.207 1.00 58.47 250 ASP A N 1
ATOM 610 C CA . ASP A 1 144 ? 12.910 -18.888 19.713 1.00 57.88 250 ASP A CA 1
ATOM 611 C C . ASP A 1 144 ? 13.190 -17.662 18.849 1.00 57.42 250 ASP A C 1
ATOM 612 O O . ASP A 1 144 ? 12.292 -16.896 18.569 1.00 58.76 250 ASP A O 1
ATOM 617 N N . TYR A 1 145 ? 14.439 -17.493 18.425 1.00 58.58 251 TYR A N 1
ATOM 618 C CA . TYR A 1 145 ? 14.807 -16.412 17.520 1.00 62.56 251 TYR A CA 1
ATOM 619 C C . TYR A 1 145 ? 15.980 -16.849 16.683 1.00 62.31 251 TYR A C 1
ATOM 620 O O . TYR A 1 145 ? 16.732 -17.702 17.087 1.00 61.43 251 TYR A O 1
ATOM 629 N N . ALA A 1 146 ? 16.136 -16.232 15.520 1.00 62.49 252 ALA A N 1
ATOM 630 C CA . ALA A 1 146 ? 17.250 -16.516 14.632 1.00 62.65 252 ALA A CA 1
ATOM 631 C C . ALA A 1 146 ? 17.699 -15.181 14.096 1.00 60.89 252 ALA A C 1
ATOM 632 O O . ALA A 1 146 ? 16.865 -14.361 13.749 1.00 62.47 252 ALA A O 1
ATOM 634 N N . PHE A 1 147 ? 19.005 -14.956 14.033 1.00 59.70 253 PHE A N 1
ATOM 635 C CA . PHE A 1 147 ? 19.525 -13.669 13.605 1.00 58.18 253 PHE A CA 1
ATOM 636 C C . PHE A 1 147 ? 20.380 -13.847 12.376 1.00 60.74 253 PHE A C 1
ATOM 637 O O . PHE A 1 147 ? 21.322 -14.651 12.384 1.00 63.46 253 PHE A O 1
ATOM 645 N N . ASP A 1 148 ? 20.049 -13.115 11.309 1.00 60.64 254 ASP A N 1
ATOM 646 C CA . ASP A 1 148 ? 20.820 -13.188 10.067 1.00 58.42 254 ASP A CA 1
ATOM 647 C C . ASP A 1 148 ? 22.169 -12.514 10.213 1.00 59.30 254 ASP A C 1
ATOM 648 O O . ASP A 1 148 ? 22.456 -11.874 11.258 1.00 61.28 254 ASP A O 1
ATOM 653 N N . ASP A 1 149 ? 22.982 -12.629 9.162 1.00 56.85 255 ASP A N 1
ATOM 654 C CA . ASP A 1 149 ? 24.358 -12.202 9.203 1.00 57.13 255 ASP A CA 1
ATOM 655 C C . ASP A 1 149 ? 24.580 -10.667 9.203 1.00 59.99 255 ASP A C 1
ATOM 656 O O . ASP A 1 149 ? 25.743 -10.186 9.194 1.00 62.21 255 ASP A O 1
ATOM 661 N N . SER A 1 150 ? 23.484 -9.907 9.229 1.00 57.12 256 SER A N 1
ATOM 662 C CA . SER A 1 150 ? 23.576 -8.458 9.300 1.00 58.91 256 SER A CA 1
ATOM 663 C C . SER A 1 150 ? 22.862 -7.888 10.543 1.00 60.00 256 SER A C 1
ATOM 664 O O . SER A 1 150 ? 22.790 -6.663 10.714 1.00 62.38 256 SER A O 1
ATOM 667 N N . ALA A 1 151 ? 22.341 -8.777 11.405 1.00 60.87 257 ALA A N 1
ATOM 668 C CA . ALA A 1 151 ? 21.863 -8.383 12.755 1.00 59.03 257 ALA A CA 1
ATOM 669 C C . ALA A 1 151 ? 23.046 -7.886 13.576 1.00 58.25 257 ALA A C 1
ATOM 670 O O . ALA A 1 151 ? 24.005 -8.627 13.741 1.00 55.77 257 ALA A O 1
ATOM 672 N N . PRO A 1 152 ? 22.989 -6.612 14.053 1.00 55.80 258 PRO A N 1
ATOM 673 C CA . PRO A 1 152 ? 24.005 -6.054 14.940 1.00 58.45 258 PRO A CA 1
ATOM 674 C C . PRO A 1 152 ? 23.845 -6.571 16.373 1.00 59.05 258 PRO A C 1
ATOM 675 O O . PRO A 1 152 ? 22.781 -7.114 16.706 1.00 61.15 258 PRO A O 1
ATOM 679 N N . ASN A 1 153 ? 24.888 -6.414 17.198 1.00 56.42 259 ASN A N 1
ATOM 680 C CA . ASN A 1 153 ? 24.851 -6.887 18.590 1.00 56.71 259 ASN A CA 1
ATOM 681 C C . ASN A 1 153 ? 23.608 -6.431 19.363 1.00 57.73 259 ASN A C 1
ATOM 682 O O . ASN A 1 153 ? 23.016 -7.209 20.092 1.00 58.87 259 ASN A O 1
ATOM 687 N N . GLU A 1 154 ? 23.196 -5.189 19.153 1.00 62.61 260 GLU A N 1
ATOM 688 C CA . GLU A 1 154 ? 22.070 -4.602 19.894 1.00 69.31 260 GLU A CA 1
ATOM 689 C C . GLU A 1 154 ? 20.718 -5.242 19.578 1.00 68.14 260 GLU A C 1
ATOM 690 O O . GLU A 1 154 ? 19.842 -5.283 20.439 1.00 67.33 260 GLU A O 1
ATOM 696 N N . MET A 1 155 ? 20.565 -5.747 18.345 1.00 69.60 261 MET A N 1
ATOM 697 C CA . MET A 1 155 ? 19.371 -6.483 17.922 1.00 69.37 261 MET A CA 1
ATOM 698 C C . MET A 1 155 ? 19.277 -7.814 18.663 1.00 66.82 261 MET A C 1
ATOM 699 O O . MET A 1 155 ? 18.195 -8.217 19.143 1.00 66.01 261 MET A O 1
ATOM 704 N N . VAL A 1 156 ? 20.423 -8.487 18.734 1.00 62.80 262 VAL A N 1
ATOM 705 C CA . VAL A 1 156 ? 20.561 -9.805 19.323 1.00 61.49 262 VAL A CA 1
ATOM 706 C C . VAL A 1 156 ? 20.328 -9.682 20.813 1.00 60.86 262 VAL A C 1
ATOM 707 O O . VAL A 1 156 ? 19.548 -10.444 21.389 1.00 61.26 262 VAL A O 1
ATOM 711 N N . TYR A 1 157 ? 21.003 -8.705 21.418 1.00 60.03 263 TYR A N 1
ATOM 712 C CA . TYR A 1 157 ? 20.883 -8.401 22.831 1.00 57.47 263 TYR A CA 1
ATOM 713 C C . TYR A 1 157 ? 19.434 -8.168 23.295 1.00 59.19 263 TYR A C 1
ATOM 714 O O . TYR A 1 157 ? 19.018 -8.667 24.337 1.00 61.00 263 TYR A O 1
ATOM 723 N N . ARG A 1 158 ? 18.689 -7.410 22.503 1.00 59.13 264 ARG A N 1
ATOM 724 C CA . ARG A 1 158 ? 17.306 -7.072 22.767 1.00 62.51 264 ARG A CA 1
ATOM 725 C C . ARG A 1 158 ? 16.396 -8.288 23.071 1.00 61.64 264 ARG A C 1
ATOM 726 O O . ARG A 1 158 ? 15.558 -8.223 23.957 1.00 60.65 264 ARG A O 1
ATOM 734 N N . PHE A 1 159 ? 16.575 -9.386 22.337 1.00 60.46 265 PHE A N 1
ATOM 735 C CA . PHE A 1 159 ? 15.689 -10.541 22.453 1.00 59.29 265 PHE A CA 1
ATOM 736 C C . PHE A 1 159 ? 16.272 -11.610 23.383 1.00 65.05 265 PHE A C 1
ATOM 737 O O . PHE A 1 159 ? 15.628 -12.634 23.647 1.00 69.00 265 PHE A O 1
ATOM 745 N N . THR A 1 160 ? 17.480 -11.368 23.900 1.00 63.42 266 THR A N 1
ATOM 746 C CA . THR A 1 160 ? 18.201 -12.423 24.610 1.00 62.59 266 THR A CA 1
ATOM 747 C C . THR A 1 160 ? 18.534 -12.039 26.057 1.00 62.36 266 THR A C 1
ATOM 748 O O . THR A 1 160 ? 17.880 -12.487 26.979 1.00 62.84 266 THR A O 1
ATOM 752 N N . ALA A 1 161 ? 19.559 -11.210 26.224 1.00 63.90 267 ALA A N 1
ATOM 753 C CA . ALA A 1 161 ? 20.077 -10.805 27.532 1.00 64.90 267 ALA A CA 1
ATOM 754 C C . ALA A 1 161 ? 19.274 -9.668 28.161 1.00 61.98 267 ALA A C 1
ATOM 755 O O . ALA A 1 161 ? 19.149 -9.603 29.381 1.00 59.54 267 ALA A O 1
ATOM 757 N N . ARG A 1 162 ? 18.752 -8.771 27.328 1.00 62.90 268 ARG A N 1
ATOM 758 C CA . ARG A 1 162 ? 17.974 -7.623 27.816 1.00 65.60 268 ARG A CA 1
ATOM 759 C C . ARG A 1 162 ? 16.771 -7.974 28.734 1.00 63.57 268 ARG A C 1
ATOM 760 O O . ARG A 1 162 ? 16.605 -7.345 29.771 1.00 65.99 268 ARG A O 1
ATOM 768 N N . PRO A 1 163 ? 15.926 -8.960 28.349 1.00 63.13 269 PRO A N 1
ATOM 769 C CA . PRO A 1 163 ? 14.806 -9.317 29.240 1.00 62.01 269 PRO A CA 1
ATOM 770 C C . PRO A 1 163 ? 15.253 -9.869 30.592 1.00 63.17 269 PRO A C 1
ATOM 771 O O . PRO A 1 163 ? 14.467 -9.906 31.545 1.00 62.32 269 PRO A O 1
ATOM 775 N N . LEU A 1 164 ? 16.504 -10.304 30.672 1.00 62.76 270 LEU A N 1
ATOM 776 C CA . LEU A 1 164 ? 16.988 -10.955 31.876 1.00 61.82 270 LEU A CA 1
ATOM 777 C C . LEU A 1 164 ? 17.531 -9.967 32.884 1.00 59.66 270 LEU A C 1
ATOM 778 O O . LEU A 1 164 ? 17.786 -10.339 34.015 1.00 58.85 270 LEU A O 1
ATOM 783 N N . VAL A 1 165 ? 17.721 -8.714 32.461 1.00 60.40 271 VAL A N 1
ATOM 784 C CA . VAL A 1 165 ? 18.218 -7.656 33.337 1.00 62.18 271 VAL A CA 1
ATOM 785 C C . VAL A 1 165 ? 17.201 -7.347 34.459 1.00 64.91 271 VAL A C 1
ATOM 786 O O . VAL A 1 165 ? 17.588 -7.115 35.616 1.00 68.55 271 VAL A O 1
ATOM 790 N N . GLU A 1 166 ? 15.912 -7.357 34.107 1.00 65.00 272 GLU A N 1
ATOM 791 C CA . GLU A 1 166 ? 14.828 -7.262 35.085 1.00 64.43 272 GLU A CA 1
ATOM 792 C C . GLU A 1 166 ? 14.839 -8.439 36.074 1.00 64.79 272 GLU A C 1
ATOM 793 O O . GLU A 1 166 ? 14.488 -8.290 37.233 1.00 65.74 272 GLU A O 1
ATOM 795 N N . THR A 1 167 ? 15.263 -9.608 35.612 1.00 67.72 273 THR A N 1
ATOM 796 C CA . THR A 1 167 ? 15.332 -10.790 36.477 1.00 66.58 273 THR A CA 1
ATOM 797 C C . THR A 1 167 ? 16.132 -10.544 37.754 1.00 65.16 273 THR A C 1
ATOM 798 O O . THR A 1 167 ? 15.691 -10.943 38.834 1.00 60.54 273 THR A O 1
ATOM 802 N N . ILE A 1 168 ? 17.276 -9.864 37.616 1.00 62.07 274 ILE A N 1
ATOM 803 C CA . ILE A 1 168 ? 18.235 -9.714 38.714 1.00 62.32 274 ILE A CA 1
ATOM 804 C C . ILE A 1 168 ? 17.802 -8.615 39.689 1.00 62.67 274 ILE A C 1
ATOM 805 O O . ILE A 1 168 ? 18.110 -8.673 40.880 1.00 64.65 274 ILE A O 1
ATOM 810 N N . PHE A 1 169 ? 17.074 -7.624 39.179 1.00 63.46 275 PHE A N 1
ATOM 811 C CA . PHE A 1 169 ? 16.483 -6.590 40.024 1.00 61.91 275 PHE A CA 1
ATOM 812 C C . PHE A 1 169 ? 15.287 -7.152 40.805 1.00 62.40 275 PHE A C 1
ATOM 813 O O . PHE A 1 169 ? 15.022 -6.724 41.926 1.00 60.63 275 PHE A O 1
ATOM 821 N N . GLU A 1 170 ? 14.590 -8.122 40.208 1.00 63.19 276 GLU A N 1
ATOM 822 C CA . GLU A 1 170 ? 13.545 -8.889 40.892 1.00 68.83 276 GLU A CA 1
ATOM 823 C C . GLU A 1 170 ? 14.160 -9.988 41.769 1.00 69.08 276 GLU A C 1
ATOM 824 O O . GLU A 1 170 ? 13.443 -10.853 42.269 1.00 70.57 276 GLU A O 1
ATOM 830 N N . ARG A 1 171 ? 15.486 -9.961 41.916 1.00 70.13 277 ARG A N 1
ATOM 831 C CA . ARG A 1 171 ? 16.254 -10.839 42.830 1.00 74.92 277 ARG A CA 1
ATOM 832 C C . ARG A 1 171 ? 16.506 -12.263 42.297 1.00 76.53 277 ARG A C 1
ATOM 833 O O . ARG A 1 171 ? 16.719 -13.212 43.069 1.00 80.13 277 ARG A O 1
ATOM 841 N N . GLY A 1 172 ? 16.504 -12.399 40.973 1.00 73.22 278 GLY A N 1
ATOM 842 C CA . GLY A 1 172 ? 16.754 -13.666 40.339 1.00 66.52 278 GLY A CA 1
ATOM 843 C C . GLY A 1 172 ? 18.201 -13.863 39.927 1.00 63.68 278 GLY A C 1
ATOM 844 O O . GLY A 1 172 ? 19.048 -12.980 40.108 1.00 61.33 278 GLY A O 1
ATOM 845 N N . MET A 1 173 ? 18.473 -15.042 39.382 1.00 61.29 279 MET A N 1
ATOM 846 C CA . MET A 1 173 ? 19.775 -15.378 38.776 1.00 59.45 279 MET A CA 1
ATOM 847 C C . MET A 1 173 ? 19.578 -15.563 37.289 1.00 57.86 279 MET A C 1
ATOM 848 O O . MET A 1 173 ? 18.705 -16.317 36.868 1.00 58.24 279 MET A O 1
ATOM 853 N N . ALA A 1 174 ? 20.337 -14.831 36.490 1.00 58.50 280 ALA A N 1
ATOM 854 C CA . ALA A 1 174 ? 20.227 -14.932 35.022 1.00 58.06 280 ALA A CA 1
ATOM 855 C C . ALA A 1 174 ? 21.539 -15.373 34.437 1.00 57.65 280 ALA A C 1
ATOM 856 O O . ALA A 1 174 ? 22.588 -15.042 34.992 1.00 57.08 280 ALA A O 1
ATOM 858 N N . THR A 1 175 ? 21.465 -16.179 33.358 1.00 56.19 281 THR A N 1
ATOM 859 C CA . THR A 1 175 ? 22.629 -16.551 32.569 1.00 57.32 281 THR A CA 1
ATOM 860 C C . THR A 1 175 ? 22.384 -16.406 31.080 1.00 58.52 281 THR A C 1
ATOM 861 O O . THR A 1 175 ? 21.265 -16.569 30.604 1.00 61.36 281 THR A O 1
ATOM 865 N N . CYS A 1 176 ? 23.445 -16.088 30.357 1.00 59.46 282 CYS A N 1
ATOM 866 C CA . CYS A 1 176 ? 23.408 -15.973 28.931 1.00 58.92 282 CYS A CA 1
ATOM 867 C C . CYS A 1 176 ? 24.660 -16.622 28.440 1.00 57.27 282 CYS A C 1
ATOM 868 O O . CYS A 1 176 ? 25.751 -16.169 28.779 1.00 58.59 282 CYS A O 1
ATOM 871 N N . PHE A 1 177 ? 24.500 -17.672 27.630 1.00 51.55 283 PHE A N 1
ATOM 872 C CA . PHE A 1 177 ? 25.620 -18.395 27.048 1.00 55.04 283 PHE A CA 1
ATOM 873 C C . PHE A 1 177 ? 25.748 -18.140 25.567 1.00 58.02 283 PHE A C 1
ATOM 874 O O . PHE A 1 177 ? 24.748 -18.109 24.829 1.00 60.75 283 PHE A O 1
ATOM 882 N N . ALA A 1 178 ? 26.984 -18.023 25.121 1.00 58.34 284 ALA A N 1
ATOM 883 C CA . ALA A 1 178 ? 27.297 -18.043 23.707 1.00 58.86 284 ALA A CA 1
ATOM 884 C C . ALA A 1 178 ? 28.008 -19.373 23.388 1.00 61.05 284 ALA A C 1
ATOM 885 O O . ALA A 1 178 ? 29.091 -19.671 23.938 1.00 61.91 284 ALA A O 1
ATOM 887 N N . TYR A 1 179 ? 27.364 -20.172 22.529 1.00 55.95 285 TYR A N 1
ATOM 888 C CA . TYR A 1 179 ? 27.757 -21.536 22.241 1.00 54.61 285 TYR A CA 1
ATOM 889 C C . TYR A 1 179 ? 27.977 -21.716 20.724 1.00 58.83 285 TYR A C 1
ATOM 890 O O . TYR A 1 179 ? 27.136 -21.309 19.917 1.00 60.04 285 TYR A O 1
ATOM 899 N N . GLY A 1 180 ? 29.091 -22.339 20.347 1.00 58.21 286 GLY A N 1
ATOM 900 C CA . GLY A 1 180 ? 29.380 -22.628 18.953 1.00 55.25 286 GLY A CA 1
ATOM 901 C C . GLY A 1 180 ? 30.853 -22.842 18.644 1.00 57.61 286 GLY A C 1
ATOM 902 O O . GLY A 1 180 ? 31.704 -22.811 19.545 1.00 55.52 286 GLY A O 1
ATOM 903 N N . GLN A 1 181 ? 31.168 -23.057 17.362 1.00 59.11 287 GLN A N 1
ATOM 904 C CA . GLN A 1 181 ? 32.525 -23.375 16.978 1.00 57.69 287 GLN A CA 1
ATOM 905 C C . GLN A 1 181 ? 33.466 -22.174 17.095 1.00 58.24 287 GLN A C 1
ATOM 906 O O . GLN A 1 181 ? 33.037 -21.013 17.053 1.00 58.95 287 GLN A O 1
ATOM 912 N N . THR A 1 182 ? 34.751 -22.459 17.240 1.00 55.96 288 THR A N 1
ATOM 913 C CA . THR A 1 182 ? 35.751 -21.428 17.191 1.00 58.55 288 THR A CA 1
ATOM 914 C C . THR A 1 182 ? 35.636 -20.675 15.862 1.00 59.80 288 THR A C 1
ATOM 915 O O . THR A 1 182 ? 35.587 -21.273 14.796 1.00 54.24 288 THR A O 1
ATOM 919 N N . GLY A 1 183 ? 35.561 -19.351 15.956 1.00 60.02 289 GLY A N 1
ATOM 920 C CA . GLY A 1 183 ? 35.519 -18.503 14.795 1.00 55.19 289 GLY A CA 1
ATOM 921 C C . GLY A 1 183 ? 34.116 -18.057 14.426 1.00 63.43 289 GLY A C 1
ATOM 922 O O . GLY A 1 183 ? 33.966 -17.223 13.520 1.00 65.99 289 GLY A O 1
ATOM 923 N N . SER A 1 184 ? 33.087 -18.584 15.118 1.00 60.06 290 SER A N 1
ATOM 924 C CA . SER A 1 184 ? 31.691 -18.373 14.688 1.00 61.00 290 SER A CA 1
ATOM 925 C C . SER A 1 184 ? 31.047 -17.091 15.206 1.00 57.75 290 SER A C 1
ATOM 926 O O . SER A 1 184 ? 29.989 -16.685 14.729 1.00 59.30 290 SER A O 1
ATOM 929 N N . GLY A 1 185 ? 31.656 -16.475 16.203 1.00 57.47 291 GLY A N 1
ATOM 930 C CA . GLY A 1 185 ? 31.190 -15.161 16.696 1.00 56.85 291 GLY A CA 1
ATOM 931 C C . GLY A 1 185 ? 30.751 -15.030 18.143 1.00 55.02 291 GLY A C 1
ATOM 932 O O . GLY A 1 185 ? 30.072 -14.060 18.481 1.00 58.03 291 GLY A O 1
ATOM 933 N N . LYS A 1 186 ? 31.143 -15.982 18.999 1.00 56.32 292 LYS A N 1
ATOM 934 C CA . LYS A 1 186 ? 30.795 -15.954 20.447 1.00 58.96 292 LYS A CA 1
ATOM 935 C C . LYS A 1 186 ? 31.345 -14.731 21.145 1.00 59.56 292 LYS A C 1
ATOM 936 O O . LYS A 1 186 ? 30.599 -14.032 21.845 1.00 60.39 292 LYS A O 1
ATOM 942 N N . THR A 1 187 ? 32.649 -14.481 20.953 1.00 56.35 293 THR A N 1
ATOM 943 C CA . THR A 1 187 ? 33.328 -13.352 21.559 1.00 58.75 293 THR A CA 1
ATOM 944 C C . THR A 1 187 ? 32.847 -12.024 20.953 1.00 61.06 293 THR A C 1
ATOM 945 O O . THR A 1 187 ? 32.643 -11.061 21.678 1.00 66.25 293 THR A O 1
ATOM 949 N N . HIS A 1 188 ? 32.669 -11.976 19.636 1.00 55.81 294 HIS A N 1
ATOM 950 C CA . HIS A 1 188 ? 32.055 -10.827 19.019 1.00 57.15 294 HIS A CA 1
ATOM 951 C C . HIS A 1 188 ? 30.717 -10.501 19.704 1.00 55.63 294 HIS A C 1
ATOM 952 O O . HIS A 1 188 ? 30.356 -9.365 19.869 1.00 57.28 294 HIS A O 1
ATOM 959 N N . THR A 1 189 ? 29.983 -11.527 20.084 1.00 61.01 295 THR A N 1
ATOM 960 C CA . THR A 1 189 ? 28.622 -11.367 20.616 1.00 58.59 295 THR A CA 1
ATOM 961 C C . THR A 1 189 ? 28.638 -10.908 22.079 1.00 56.62 295 THR A C 1
ATOM 962 O O . THR A 1 189 ? 27.919 -9.989 22.456 1.00 58.70 295 THR A O 1
ATOM 966 N N . MET A 1 190 ? 29.481 -11.546 22.881 1.00 57.77 296 MET A N 1
ATOM 967 C CA . MET A 1 190 ? 29.533 -11.315 24.338 1.00 58.28 296 MET A CA 1
ATOM 968 C C . MET A 1 190 ? 30.435 -10.159 24.707 1.00 59.45 296 MET A C 1
ATOM 969 O O . MET A 1 190 ? 30.030 -9.279 25.470 1.00 60.08 296 MET A O 1
ATOM 974 N N . GLY A 1 191 ? 31.658 -10.156 24.162 1.00 59.41 297 GLY A N 1
ATOM 975 C CA . GLY A 1 191 ? 32.666 -9.207 24.572 1.00 57.31 297 GLY A CA 1
ATOM 976 C C . GLY A 1 191 ? 32.914 -8.099 23.592 1.00 61.09 297 GLY A C 1
ATOM 977 O O . GLY A 1 191 ? 33.221 -6.994 23.996 1.00 63.51 297 GLY A O 1
ATOM 978 N N . GLY A 1 192 ? 32.748 -8.376 22.302 1.00 61.35 298 GLY A N 1
ATOM 979 C CA . GLY A 1 192 ? 33.321 -7.529 21.244 1.00 65.70 298 GLY A CA 1
ATOM 980 C C . GLY A 1 192 ? 34.497 -8.281 20.592 1.00 69.12 298 GLY A C 1
ATOM 981 O O . GLY A 1 192 ? 35.207 -7.754 19.712 1.00 72.45 298 GLY A O 1
ATOM 982 N N . SER A 1 202 ? 32.302 -2.148 23.489 1.00 74.03 308 SER A N 1
ATOM 983 C CA . SER A 1 202 ? 31.164 -1.317 23.960 1.00 76.80 308 SER A CA 1
ATOM 984 C C . SER A 1 202 ? 29.857 -1.807 23.392 1.00 75.77 308 SER A C 1
ATOM 985 O O . SER A 1 202 ? 28.788 -1.506 23.924 1.00 75.52 308 SER A O 1
ATOM 988 N N . LYS A 1 203 ? 29.961 -2.577 22.307 1.00 74.40 309 LYS A N 1
ATOM 989 C CA . LYS A 1 203 ? 28.800 -3.111 21.626 1.00 71.71 309 LYS A CA 1
ATOM 990 C C . LYS A 1 203 ? 28.603 -4.614 21.891 1.00 66.42 309 LYS A C 1
ATOM 991 O O . LYS A 1 203 ? 27.682 -5.199 21.362 1.00 71.44 309 LYS A O 1
ATOM 993 N N . GLY A 1 204 ? 29.454 -5.226 22.720 1.00 59.20 310 GLY A N 1
ATOM 994 C CA . GLY A 1 204 ? 29.255 -6.613 23.170 1.00 53.30 310 GLY A CA 1
ATOM 995 C C . GLY A 1 204 ? 28.186 -6.756 24.248 1.00 54.94 310 GLY A C 1
ATOM 996 O O . GLY A 1 204 ? 27.831 -5.786 24.894 1.00 56.22 310 GLY A O 1
ATOM 997 N N . ILE A 1 205 ? 27.669 -7.970 24.447 1.00 56.62 311 ILE A N 1
ATOM 998 C CA . ILE A 1 205 ? 26.550 -8.201 25.375 1.00 57.12 311 ILE A CA 1
ATOM 999 C C . ILE A 1 205 ? 26.873 -7.881 26.899 1.00 60.14 311 ILE A C 1
ATOM 1000 O O . ILE A 1 205 ? 26.022 -7.316 27.614 1.00 60.84 311 ILE A O 1
ATOM 1005 N N . TYR A 1 206 ? 28.080 -8.202 27.375 1.00 56.71 312 TYR A N 1
ATOM 1006 C CA . TYR A 1 206 ? 28.472 -7.794 28.736 1.00 59.01 312 TYR A CA 1
ATOM 1007 C C . TYR A 1 206 ? 28.180 -6.314 28.980 1.00 60.15 312 TYR A C 1
ATOM 1008 O O . TYR A 1 206 ? 27.588 -5.954 30.003 1.00 59.39 312 TYR A O 1
ATOM 1017 N N . ALA A 1 207 ? 28.615 -5.469 28.030 1.00 61.52 313 ALA A N 1
ATOM 1018 C CA . ALA A 1 207 ? 28.543 -4.019 28.145 1.00 59.23 313 ALA A CA 1
ATOM 1019 C C . ALA A 1 207 ? 27.121 -3.469 27.957 1.00 58.84 313 ALA A C 1
ATOM 1020 O O . ALA A 1 207 ? 26.727 -2.530 28.643 1.00 60.73 313 ALA A O 1
ATOM 1022 N N . LEU A 1 208 ? 26.367 -4.044 27.021 1.00 58.53 314 LEU A N 1
ATOM 1023 C CA . LEU A 1 208 ? 24.974 -3.632 26.766 1.00 57.51 314 LEU A CA 1
ATOM 1024 C C . LEU A 1 208 ? 24.072 -3.952 27.953 1.00 57.57 314 LEU A C 1
ATOM 1025 O O . LEU A 1 208 ? 23.192 -3.159 28.290 1.00 56.11 314 LEU A O 1
ATOM 1030 N N . ALA A 1 209 ? 24.292 -5.118 28.576 1.00 55.66 315 ALA A N 1
ATOM 1031 C CA . ALA A 1 209 ? 23.637 -5.455 29.842 1.00 55.61 315 ALA A CA 1
ATOM 1032 C C . ALA A 1 209 ? 24.072 -4.456 30.941 1.00 56.20 315 ALA A C 1
ATOM 1033 O O . ALA A 1 209 ? 23.230 -3.875 31.620 1.00 60.52 315 ALA A O 1
ATOM 1035 N N . ALA A 1 210 ? 25.379 -4.214 31.078 1.00 57.27 316 ALA A N 1
ATOM 1036 C CA . ALA A 1 210 ? 25.871 -3.287 32.097 1.00 60.30 316 ALA A CA 1
ATOM 1037 C C . ALA A 1 210 ? 25.214 -1.913 31.931 1.00 60.87 316 ALA A C 1
ATOM 1038 O O . ALA A 1 210 ? 24.813 -1.293 32.915 1.00 56.98 316 ALA A O 1
ATOM 1040 N N . ARG A 1 211 ? 25.099 -1.457 30.687 1.00 60.41 317 ARG A N 1
ATOM 1041 C CA .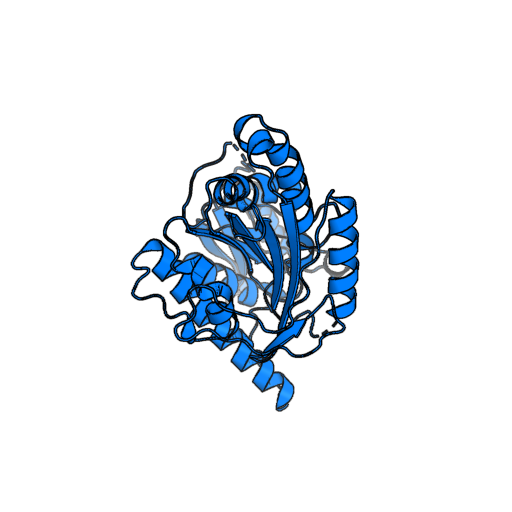 ARG A 1 211 ? 24.428 -0.203 30.397 1.00 63.37 317 ARG A CA 1
ATOM 1042 C C . ARG A 1 211 ? 23.038 -0.211 31.050 1.00 64.39 317 ARG A C 1
ATOM 1043 O O . ARG A 1 211 ? 22.741 0.631 31.898 1.00 65.60 317 ARG A O 1
ATOM 1051 N N . ASP A 1 212 ? 22.220 -1.201 30.689 1.00 65.16 318 ASP A N 1
ATOM 1052 C CA . ASP A 1 212 ? 20.838 -1.282 31.150 1.00 64.27 318 ASP A CA 1
ATOM 1053 C C . ASP A 1 212 ? 20.678 -1.440 32.659 1.00 64.87 318 ASP A C 1
ATOM 1054 O O . ASP A 1 212 ? 19.718 -0.922 33.239 1.00 67.12 318 ASP A O 1
ATOM 1059 N N . VAL A 1 213 ? 21.627 -2.128 33.282 1.00 63.02 319 VAL A N 1
ATOM 1060 C CA . VAL A 1 213 ? 21.692 -2.243 34.729 1.00 59.66 319 VAL A CA 1
ATOM 1061 C C . VAL A 1 213 ? 21.775 -0.877 35.430 1.00 61.69 319 VAL A C 1
ATOM 1062 O O . VAL A 1 213 ? 21.003 -0.605 36.365 1.00 63.32 319 VAL A O 1
ATOM 1066 N N . PHE A 1 214 ? 22.687 -0.018 34.969 1.00 61.75 320 PHE A N 1
ATOM 1067 C CA . PHE A 1 214 ? 22.865 1.322 35.543 1.00 58.16 320 PHE A CA 1
ATOM 1068 C C . PHE A 1 214 ? 21.679 2.241 35.242 1.00 59.83 320 PHE A C 1
ATOM 1069 O O . PHE A 1 214 ? 21.402 3.179 35.998 1.00 62.12 320 PHE A O 1
ATOM 1077 N N . LEU A 1 215 ? 20.983 1.974 34.136 1.00 62.48 321 LEU A N 1
ATOM 1078 C CA . LEU A 1 215 ? 19.770 2.719 33.787 1.00 62.52 321 LEU A CA 1
ATOM 1079 C C . LEU A 1 215 ? 18.583 2.276 34.649 1.00 64.14 321 LEU A C 1
ATOM 1080 O O . LEU A 1 215 ? 17.900 3.115 35.235 1.00 67.10 321 LEU A O 1
ATOM 1085 N N . MET A 1 216 ? 18.355 0.961 34.741 1.00 65.62 322 MET A N 1
ATOM 1086 C CA . MET A 1 216 ? 17.324 0.388 35.627 1.00 66.84 322 MET A CA 1
ATOM 1087 C C . MET A 1 216 ? 17.456 0.899 37.063 1.00 66.05 322 MET A C 1
ATOM 1088 O O . MET A 1 216 ? 16.463 1.138 37.750 1.00 64.11 322 MET A O 1
ATOM 1093 N N . LEU A 1 217 ? 18.705 1.055 37.489 1.00 66.97 323 LEU A N 1
ATOM 1094 C CA . LEU A 1 217 ? 19.080 1.483 38.830 1.00 67.93 323 LEU A CA 1
ATOM 1095 C C . LEU A 1 217 ? 18.548 2.877 39.200 1.00 68.56 323 LEU A C 1
ATOM 1096 O O . LEU A 1 217 ? 18.362 3.178 40.383 1.00 69.14 323 LEU A O 1
ATOM 1101 N N . LYS A 1 218 ? 18.309 3.716 38.190 1.00 69.27 324 LYS A N 1
ATOM 1102 C CA . LYS A 1 218 ? 17.746 5.056 38.400 1.00 68.10 324 LYS A CA 1
ATOM 1103 C C . LYS A 1 218 ? 16.203 5.044 38.502 1.00 68.56 324 LYS A C 1
ATOM 1104 O O . LYS A 1 218 ? 15.607 6.000 39.017 1.00 67.69 324 LYS A O 1
ATOM 1107 N N . LYS A 1 219 ? 15.566 3.965 38.025 1.00 68.61 325 LYS A N 1
ATOM 1108 C CA . LYS A 1 219 ? 14.098 3.799 38.143 1.00 69.59 325 LYS A CA 1
ATOM 1109 C C . LYS A 1 219 ? 13.650 3.794 39.625 1.00 72.34 325 LYS A C 1
ATOM 1110 O O . LYS A 1 219 ? 14.358 3.240 40.485 1.00 70.59 325 LYS A O 1
ATOM 1113 N N . PRO A 1 220 ? 12.476 4.417 39.925 1.00 74.16 326 PRO A N 1
ATOM 1114 C CA . PRO A 1 220 ? 12.090 4.719 41.323 1.00 75.08 326 PRO A CA 1
ATOM 1115 C C . PRO A 1 220 ? 11.986 3.482 42.242 1.00 75.28 326 PRO A C 1
ATOM 1116 O O . PRO A 1 220 ? 12.331 3.571 43.434 1.00 75.54 326 PRO A O 1
ATOM 1120 N N . ASN A 1 221 ? 11.536 2.351 41.684 1.00 75.66 327 ASN A N 1
ATOM 1121 C CA . ASN A 1 221 ? 11.490 1.061 42.403 1.00 75.64 327 ASN A CA 1
ATOM 1122 C C . ASN A 1 221 ? 12.843 0.657 42.980 1.00 74.83 327 ASN A C 1
ATOM 1123 O O . ASN A 1 221 ? 12.916 0.073 44.065 1.00 77.64 327 ASN A O 1
ATOM 1128 N N . TYR A 1 222 ? 13.906 0.960 42.237 1.00 70.83 328 TYR A N 1
ATOM 1129 C CA . TYR A 1 222 ? 15.226 0.418 42.526 1.00 67.68 328 TYR A CA 1
ATOM 1130 C C . TYR A 1 222 ? 16.147 1.467 43.095 1.00 67.94 328 TYR A C 1
ATOM 1131 O O . TYR A 1 222 ? 17.090 1.128 43.818 1.00 68.54 328 TYR A O 1
ATOM 1140 N N . LYS A 1 223 ? 15.873 2.737 42.773 1.00 67.60 329 LYS A N 1
ATOM 1141 C CA . LYS A 1 223 ? 16.647 3.873 43.312 1.00 70.23 329 LYS A CA 1
ATOM 1142 C C . LYS A 1 223 ? 16.674 3.838 44.844 1.00 71.67 329 LYS A C 1
ATOM 1143 O O . LYS A 1 223 ? 17.696 4.169 45.466 1.00 73.42 329 LYS A O 1
ATOM 1146 N N . LYS A 1 224 ? 15.557 3.414 45.441 1.00 71.60 330 LYS A N 1
ATOM 1147 C CA . LYS A 1 224 ? 15.392 3.453 46.900 1.00 73.93 330 LYS A CA 1
ATOM 1148 C C . LYS A 1 224 ? 16.049 2.269 47.623 1.00 71.71 330 LYS A C 1
ATOM 1149 O O . LYS A 1 224 ? 16.096 2.224 48.860 1.00 71.14 330 LYS A O 1
ATOM 1151 N N . LEU A 1 225 ? 16.578 1.330 46.851 1.00 71.61 331 LEU A N 1
ATOM 1152 C CA . LEU A 1 225 ? 17.106 0.088 47.419 1.00 70.13 331 LEU A CA 1
ATOM 1153 C C . LEU A 1 225 ? 18.562 0.152 47.944 1.00 68.46 331 LEU A C 1
ATOM 1154 O O . LEU A 1 225 ? 18.990 -0.758 48.653 1.00 69.09 331 LEU A O 1
ATOM 1159 N N . GLU A 1 226 ? 19.294 1.228 47.627 1.00 65.43 332 GLU A N 1
ATOM 1160 C CA . GLU A 1 226 ? 20.722 1.368 48.007 1.00 65.91 332 GLU A CA 1
ATOM 1161 C C . GLU A 1 226 ? 21.608 0.246 47.419 1.00 64.18 332 GLU A C 1
ATOM 1162 O O . GLU A 1 226 ? 22.566 -0.217 48.062 1.00 61.61 332 GLU A O 1
ATOM 1168 N N . LEU A 1 227 ? 21.283 -0.175 46.193 1.00 62.80 333 LEU A N 1
ATOM 1169 C CA . LEU A 1 227 ? 22.000 -1.248 45.543 1.00 61.16 333 LEU A CA 1
ATOM 1170 C C . LEU A 1 227 ? 23.365 -0.811 45.007 1.00 62.35 333 LEU A C 1
ATOM 1171 O O . LEU A 1 227 ? 23.568 0.357 44.625 1.00 62.08 333 LEU A O 1
ATOM 1176 N N . GLN A 1 228 ? 24.302 -1.759 45.019 1.00 62.22 334 GLN A N 1
ATOM 1177 C CA . GLN A 1 228 ? 25.622 -1.574 44.435 1.00 62.72 334 GLN A CA 1
ATOM 1178 C C . GLN A 1 228 ? 25.906 -2.693 43.452 1.00 61.87 334 GLN A C 1
ATOM 1179 O O . GLN A 1 228 ? 25.409 -3.813 43.595 1.00 59.51 334 GLN A O 1
ATOM 1185 N N . VAL A 1 229 ? 26.676 -2.355 42.427 1.00 63.62 335 VAL A N 1
ATOM 1186 C CA . VAL A 1 229 ? 26.913 -3.230 41.285 1.00 62.18 335 VAL A CA 1
ATOM 1187 C C . VAL A 1 229 ? 28.373 -3.608 41.299 1.00 60.84 335 VAL A C 1
ATOM 1188 O O . VAL A 1 229 ? 29.227 -2.754 41.522 1.00 56.64 335 VAL A O 1
ATOM 1192 N N . TYR A 1 230 ? 28.642 -4.899 41.086 1.00 60.49 336 TYR A N 1
ATOM 1193 C CA . TYR A 1 230 ? 29.999 -5.444 41.110 1.00 57.20 336 TYR A CA 1
ATOM 1194 C C . TYR A 1 230 ? 30.207 -6.351 39.929 1.00 59.49 336 TYR A C 1
ATOM 1195 O O . TYR A 1 230 ? 29.259 -6.884 39.355 1.00 60.16 336 TYR A O 1
ATOM 1204 N N . ALA A 1 231 ? 31.454 -6.519 39.544 1.00 59.98 337 ALA A N 1
ATOM 1205 C CA . ALA A 1 231 ? 31.730 -7.365 38.431 1.00 58.30 337 ALA A CA 1
ATOM 1206 C C . ALA A 1 231 ? 32.855 -8.321 38.767 1.00 56.38 337 ALA A C 1
ATOM 1207 O O . ALA A 1 231 ? 33.766 -8.010 39.559 1.00 52.99 337 ALA A O 1
ATOM 1209 N N . THR A 1 232 ? 32.753 -9.497 38.181 1.00 54.13 338 THR A N 1
ATOM 1210 C CA . THR A 1 232 ? 33.821 -10.494 38.189 1.00 57.68 338 THR A CA 1
ATOM 1211 C C . THR A 1 232 ? 34.032 -10.923 36.722 1.00 57.74 338 THR A C 1
ATOM 1212 O O . THR A 1 232 ? 33.104 -10.833 35.925 1.00 61.16 338 THR A O 1
ATOM 1216 N N . PHE A 1 233 ? 35.236 -11.394 36.379 1.00 54.06 339 PHE A N 1
ATOM 1217 C CA . PHE A 1 233 ? 35.507 -11.944 35.053 1.00 51.93 339 PHE A CA 1
ATOM 1218 C C . PHE A 1 233 ? 36.464 -13.113 35.326 1.00 54.28 339 PHE A C 1
ATOM 1219 O O . PHE A 1 233 ? 37.567 -12.933 35.820 1.00 53.20 339 PHE A O 1
ATOM 1227 N N . PHE A 1 234 ? 36.058 -14.325 35.015 1.00 59.45 340 PHE A N 1
ATOM 1228 C CA . PHE A 1 234 ? 36.969 -15.460 35.225 1.00 56.85 340 PHE A CA 1
ATOM 1229 C C . PHE A 1 234 ? 36.835 -16.495 34.104 1.00 56.54 340 PHE A C 1
ATOM 1230 O O . PHE A 1 234 ? 35.925 -16.419 33.275 1.00 54.09 340 PHE A O 1
ATOM 1238 N N . GLU A 1 235 ? 37.778 -17.427 34.041 1.00 58.05 341 GLU A N 1
ATOM 1239 C CA . GLU A 1 235 ? 37.699 -18.489 33.059 1.00 58.59 341 GLU A CA 1
ATOM 1240 C C . GLU A 1 235 ? 37.652 -19.838 33.693 1.00 58.06 341 GLU A C 1
ATOM 1241 O O . GLU A 1 235 ? 38.151 -20.059 34.800 1.00 55.02 341 GLU A O 1
ATOM 1247 N N . ILE A 1 236 ? 37.026 -20.743 32.966 1.00 56.61 342 ILE A N 1
ATOM 1248 C CA . ILE A 1 236 ? 37.114 -22.128 33.265 1.00 57.54 342 ILE A CA 1
ATOM 1249 C C . ILE A 1 236 ? 37.936 -22.799 32.142 1.00 56.86 342 ILE A C 1
ATOM 1250 O O . ILE A 1 236 ? 37.568 -22.754 30.963 1.00 54.84 342 ILE A O 1
ATOM 1255 N N . TYR A 1 237 ? 39.084 -23.348 32.529 1.00 53.63 343 TYR A N 1
ATOM 1256 C CA . TYR A 1 237 ? 39.974 -23.971 31.606 1.00 53.16 343 TYR A CA 1
ATOM 1257 C C . TYR A 1 237 ? 40.383 -25.304 32.186 1.00 53.92 343 TYR A C 1
ATOM 1258 O O . TYR A 1 237 ? 40.944 -25.381 33.292 1.00 55.18 343 TYR A O 1
ATOM 1267 N N . SER A 1 238 ? 40.096 -26.350 31.435 1.00 54.09 344 SER A N 1
ATOM 1268 C CA . SER A 1 238 ? 40.585 -27.704 31.719 1.00 58.70 344 SER A CA 1
ATOM 1269 C C . SER A 1 238 ? 40.150 -28.186 33.121 1.00 57.25 344 SER A C 1
ATOM 1270 O O . SER A 1 238 ? 40.865 -28.905 33.828 1.00 56.95 344 SER A O 1
ATOM 1273 N N . GLY A 1 239 ? 38.940 -27.784 33.490 1.00 61.07 345 GLY A N 1
ATOM 1274 C CA . GLY A 1 239 ? 38.296 -28.234 34.697 1.00 60.12 345 GLY A CA 1
ATOM 1275 C C . GLY A 1 239 ? 38.651 -27.401 35.904 1.00 61.80 345 GLY A C 1
ATOM 1276 O O . GLY A 1 239 ? 38.346 -27.798 37.024 1.00 64.02 345 GLY A O 1
ATOM 1277 N N . LYS A 1 240 ? 39.327 -26.272 35.683 1.00 59.18 346 LYS A N 1
ATOM 1278 C CA . LYS A 1 240 ? 39.748 -25.383 36.792 1.00 61.38 346 LYS A CA 1
ATOM 1279 C C . LYS A 1 240 ? 39.403 -23.916 36.523 1.00 60.28 346 LYS A C 1
ATOM 1280 O O . LYS A 1 240 ? 39.151 -23.524 35.383 1.00 62.98 346 LYS A O 1
ATOM 1284 N N . VAL A 1 241 ? 39.384 -23.124 37.591 1.00 60.94 347 VAL A N 1
ATOM 1285 C CA . VAL A 1 241 ? 38.975 -21.729 37.536 1.00 56.85 347 VAL A CA 1
ATOM 1286 C C . VAL A 1 241 ? 40.212 -20.844 37.674 1.00 54.37 347 VAL A C 1
ATOM 1287 O O . VAL A 1 241 ? 41.097 -21.112 38.474 1.00 57.29 347 VAL A O 1
ATOM 1291 N N . PHE A 1 242 ? 40.270 -19.807 36.864 1.00 51.61 348 PHE A N 1
ATOM 1292 C CA . PHE A 1 242 ? 41.364 -18.838 36.908 1.00 53.49 348 PHE A CA 1
ATOM 1293 C C . PHE A 1 242 ? 40.750 -17.469 36.825 1.00 51.83 348 PHE A C 1
ATOM 1294 O O . PHE A 1 242 ? 39.788 -17.274 36.084 1.00 54.02 348 PHE A O 1
ATOM 1302 N N . ASP A 1 243 ? 41.276 -16.535 37.603 1.00 52.56 349 ASP A N 1
ATOM 1303 C CA . ASP A 1 243 ? 40.763 -15.150 37.641 1.00 51.05 349 ASP A CA 1
ATOM 1304 C C . ASP A 1 243 ? 41.344 -14.306 36.471 1.00 50.89 349 ASP A C 1
ATOM 1305 O O . ASP A 1 243 ? 42.561 -14.056 36.394 1.00 49.08 349 ASP A O 1
ATOM 1310 N N . LEU A 1 244 ? 40.470 -13.868 35.573 1.00 50.84 350 LEU A N 1
ATOM 1311 C CA . LEU A 1 244 ? 40.875 -12.961 34.488 1.00 53.64 350 LEU A CA 1
ATOM 1312 C C . LEU A 1 244 ? 41.159 -11.510 34.949 1.00 52.82 350 LEU A C 1
ATOM 1313 O O . LEU A 1 244 ? 41.756 -10.733 34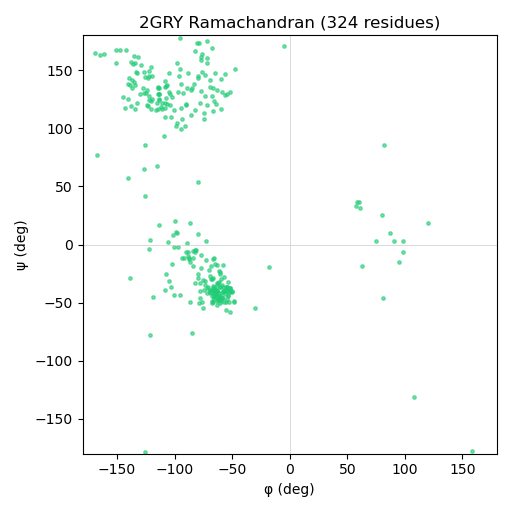.222 1.00 54.62 350 LEU A O 1
ATOM 1318 N N . LEU A 1 245 ? 40.759 -11.172 36.166 1.00 54.72 351 LEU A N 1
ATOM 1319 C CA . LEU A 1 245 ? 41.000 -9.842 36.716 1.00 57.16 351 LEU A CA 1
ATOM 1320 C C . LEU A 1 245 ? 42.212 -9.865 37.674 1.00 58.00 351 LEU A C 1
ATOM 1321 O O . LEU A 1 245 ? 42.638 -8.840 38.193 1.00 56.99 351 LEU A O 1
ATOM 1326 N N . ASN A 1 246 ? 42.768 -11.055 37.865 1.00 61.01 352 ASN A N 1
ATOM 1327 C CA . ASN A 1 246 ? 43.944 -11.221 38.682 1.00 57.80 352 ASN A CA 1
ATOM 1328 C C . ASN A 1 246 ? 44.889 -12.253 38.050 1.00 58.63 352 ASN A C 1
ATOM 1329 O O . ASN A 1 246 ? 45.235 -13.265 38.663 1.00 57.25 352 ASN A O 1
ATOM 1334 N N . ARG A 1 247 ? 45.292 -11.985 36.802 1.00 59.58 353 ARG A N 1
ATOM 1335 C CA . ARG A 1 247 ? 46.441 -12.662 36.172 1.00 58.19 353 ARG A CA 1
ATOM 1336 C C . ARG A 1 247 ? 46.315 -14.176 36.016 1.00 58.84 353 ARG A C 1
ATOM 1337 O O . ARG A 1 247 ? 47.326 -14.874 36.042 1.00 54.76 353 ARG A O 1
ATOM 1345 N N . LYS A 1 248 ? 45.088 -14.676 35.821 1.00 61.04 354 LYS A N 1
ATOM 1346 C CA . LYS A 1 248 ? 44.835 -16.129 35.701 1.00 62.21 354 LYS A CA 1
ATOM 1347 C C . LYS A 1 248 ? 45.313 -16.899 36.937 1.00 60.99 354 LYS A C 1
ATOM 1348 O O . LYS A 1 248 ? 45.772 -18.038 36.830 1.00 62.33 354 LYS A O 1
ATOM 1354 N N . THR A 1 249 ? 45.235 -16.285 38.098 1.00 60.96 355 THR A N 1
ATOM 1355 C CA . THR A 1 249 ? 45.512 -17.016 39.314 1.00 63.91 355 THR A CA 1
ATOM 1356 C C . THR A 1 249 ? 44.413 -18.055 39.497 1.00 61.62 355 THR A C 1
ATOM 1357 O O . THR A 1 249 ? 43.232 -17.765 39.271 1.00 63.65 355 THR A O 1
ATOM 1361 N N . LYS A 1 250 ? 44.840 -19.275 39.830 1.00 61.25 356 LYS A N 1
ATOM 1362 C CA . LYS A 1 250 ? 43.981 -20.432 40.007 1.00 63.87 356 LYS A CA 1
ATOM 1363 C C . LYS A 1 250 ? 43.271 -20.339 41.355 1.00 63.11 356 LYS A C 1
ATOM 1364 O O . LYS A 1 250 ? 43.905 -20.098 42.377 1.00 63.39 356 LYS A O 1
ATOM 1368 N N . LEU A 1 251 ? 41.962 -20.557 41.339 1.00 59.76 357 LEU A N 1
ATOM 1369 C CA . LEU A 1 251 ? 41.108 -20.359 42.483 1.00 57.64 357 LEU A CA 1
ATOM 1370 C C . LEU A 1 251 ? 40.419 -21.659 42.788 1.00 60.64 357 LEU A C 1
ATOM 1371 O O . LEU A 1 251 ? 40.175 -22.448 41.891 1.00 66.27 357 LEU A O 1
ATOM 1376 N N . ARG A 1 252 ? 40.119 -21.892 44.059 1.00 63.30 358 ARG A N 1
ATOM 1377 C CA . ARG A 1 252 ? 39.412 -23.091 44.487 1.00 60.29 358 ARG A CA 1
ATOM 1378 C C . ARG A 1 252 ? 37.947 -22.766 44.592 1.00 57.12 358 ARG A C 1
ATOM 1379 O O . ARG A 1 252 ? 37.563 -21.628 44.844 1.00 54.87 358 ARG A O 1
ATOM 1381 N N . VAL A 1 253 ? 37.124 -23.772 44.376 1.00 57.88 359 VAL A N 1
ATOM 1382 C CA . VAL A 1 253 ? 35.692 -23.613 44.441 1.00 58.82 359 VAL A CA 1
ATOM 1383 C C . VAL A 1 253 ? 35.186 -24.431 45.623 1.00 60.46 359 VAL A C 1
ATOM 1384 O O . VAL A 1 253 ? 35.560 -25.589 45.775 1.00 64.16 359 VAL A O 1
ATOM 1388 N N . LEU A 1 254 ? 34.380 -23.819 46.481 1.00 59.01 360 LEU A N 1
ATOM 1389 C CA . LEU A 1 254 ? 33.745 -24.568 47.592 1.00 62.71 360 LEU A CA 1
ATOM 1390 C C . LEU A 1 254 ? 32.267 -24.566 47.346 1.00 61.89 360 LEU A C 1
ATOM 1391 O O . LEU A 1 254 ? 31.650 -23.505 47.300 1.00 58.26 360 LEU A O 1
ATOM 1396 N N . GLU A 1 255 ? 31.701 -25.751 47.130 1.00 65.91 361 GLU A N 1
ATOM 1397 C CA . GLU A 1 255 ? 30.282 -25.845 46.779 1.00 67.26 361 GLU A CA 1
ATOM 1398 C C . GLU A 1 255 ? 29.468 -26.628 47.806 1.00 68.28 361 GLU A C 1
ATOM 1399 O O . GLU A 1 255 ? 28.365 -26.193 48.205 1.00 66.54 361 GLU A O 1
ATOM 1405 N N . ASP A 1 256 ? 30.011 -27.767 48.235 1.00 70.59 362 ASP A N 1
ATOM 1406 C CA . ASP A 1 256 ? 29.269 -28.702 49.074 1.00 74.45 362 ASP A CA 1
ATOM 1407 C C . ASP A 1 256 ? 28.800 -28.100 50.415 1.00 73.13 362 ASP A C 1
ATOM 1408 O O . ASP A 1 256 ? 29.617 -27.696 51.239 1.00 71.37 362 ASP A O 1
ATOM 1413 N N . GLY A 1 257 ? 27.478 -28.019 50.595 1.00 73.33 363 GLY A N 1
ATOM 1414 C CA . GLY A 1 257 ? 26.877 -27.494 51.838 1.00 72.66 363 GLY A CA 1
ATOM 1415 C C . GLY A 1 257 ? 26.920 -25.982 52.051 1.00 72.79 363 GLY A C 1
ATOM 1416 O O . GLY A 1 257 ? 26.483 -25.485 53.083 1.00 72.99 363 GLY A O 1
ATOM 1417 N N . LYS A 1 258 ? 27.444 -25.252 51.072 1.00 73.73 364 LYS A N 1
ATOM 1418 C CA . LYS A 1 258 ? 27.496 -23.791 51.112 1.00 70.87 364 LYS A CA 1
ATOM 1419 C C . LYS A 1 258 ? 26.191 -23.232 50.575 1.00 67.88 364 LYS A C 1
ATOM 1420 O O . LYS A 1 258 ? 25.723 -23.670 49.527 1.00 65.92 364 LYS A O 1
ATOM 1426 N N . GLN A 1 259 ? 25.614 -22.263 51.294 1.00 69.40 365 GLN A N 1
ATOM 1427 C CA . GLN A 1 259 ? 24.369 -21.572 50.889 1.00 67.39 365 GLN A CA 1
ATOM 1428 C C . GLN A 1 259 ? 24.561 -20.816 49.561 1.00 66.91 365 GLN A C 1
ATOM 1429 O O . GLN A 1 259 ? 23.620 -20.691 48.744 1.00 64.47 365 GLN A O 1
ATOM 1432 N N . GLN A 1 260 ? 25.789 -20.327 49.372 1.00 64.67 366 GLN A N 1
ATOM 1433 C CA . GLN A 1 260 ? 26.261 -19.738 48.130 1.00 65.78 366 GLN A CA 1
ATOM 1434 C C . GLN A 1 260 ? 27.590 -20.404 47.817 1.00 66.43 366 GLN A C 1
ATOM 1435 O O . GLN A 1 260 ? 28.466 -20.508 48.710 1.00 64.81 366 GLN A O 1
ATOM 1439 N N . VAL A 1 261 ? 27.718 -20.889 46.570 1.00 62.97 367 VAL A N 1
ATOM 1440 C CA . VAL A 1 261 ? 28.990 -21.415 46.031 1.00 62.84 367 VAL A CA 1
ATOM 1441 C C . VAL A 1 261 ? 30.067 -20.335 46.209 1.00 63.58 367 VAL A C 1
ATOM 1442 O O . VAL A 1 261 ? 29.845 -19.170 45.885 1.00 64.42 367 VAL A O 1
ATOM 1446 N N . GLN A 1 262 ? 31.202 -20.719 46.776 1.00 60.43 368 GLN A N 1
ATOM 1447 C CA . GLN A 1 262 ? 32.279 -19.789 47.008 1.00 61.75 368 GLN A CA 1
ATOM 1448 C C . GLN A 1 262 ? 33.432 -20.085 46.049 1.00 62.86 368 GLN A C 1
ATOM 1449 O O . GLN A 1 262 ? 33.957 -21.202 46.024 1.00 59.85 368 GLN A O 1
ATOM 1452 N N . VAL A 1 263 ? 33.799 -19.090 45.245 1.00 64.00 369 VAL A N 1
ATOM 1453 C CA . VAL A 1 263 ? 35.018 -19.136 44.450 1.00 61.65 369 VAL A CA 1
ATOM 1454 C C . VAL A 1 263 ? 36.052 -18.346 45.249 1.00 64.37 369 VAL A C 1
ATOM 1455 O O . VAL A 1 263 ? 36.012 -17.103 45.337 1.00 68.14 369 VAL A O 1
ATOM 1459 N N . VAL A 1 264 ? 36.959 -19.075 45.874 1.00 63.37 370 VAL A N 1
ATOM 1460 C CA . VAL A 1 264 ? 37.828 -18.500 46.906 1.00 59.79 370 VAL A CA 1
ATOM 1461 C C . VAL A 1 264 ? 38.915 -17.611 46.308 1.00 61.09 370 VAL A C 1
ATOM 1462 O O . VAL A 1 264 ? 39.811 -18.082 45.594 1.00 62.39 370 VAL A O 1
ATOM 1466 N N . GLY A 1 265 ? 38.811 -16.320 46.600 1.00 59.40 371 GLY A N 1
ATOM 1467 C CA . GLY A 1 265 ? 39.803 -15.342 46.187 1.00 57.79 371 GLY A CA 1
ATOM 1468 C C . GLY A 1 265 ? 39.413 -14.576 44.938 1.00 57.48 371 GLY A C 1
ATOM 1469 O O . GLY A 1 265 ? 40.197 -13.782 44.431 1.00 55.34 371 GLY A O 1
ATOM 1470 N N . LEU A 1 266 ? 38.212 -14.833 44.426 1.00 56.62 372 LEU A N 1
ATOM 1471 C CA . LEU A 1 266 ? 37.780 -14.235 43.165 1.00 57.32 372 LEU A CA 1
ATOM 1472 C C . LEU A 1 266 ? 37.604 -12.726 43.323 1.00 59.16 372 LEU A C 1
ATOM 1473 O O . LEU A 1 266 ? 36.903 -12.272 44.230 1.00 57.07 372 LEU A O 1
ATOM 1478 N N . GLN A 1 267 ? 38.247 -11.964 42.434 1.00 57.57 373 GLN A N 1
ATOM 1479 C CA . GLN A 1 267 ? 38.222 -10.527 42.516 1.00 59.50 373 GLN A CA 1
ATOM 1480 C C . GLN A 1 267 ? 36.845 -10.050 42.127 1.00 59.36 373 GLN A C 1
ATOM 1481 O O . GLN A 1 267 ? 36.362 -10.337 41.029 1.00 56.01 373 GLN A O 1
ATOM 1487 N N . GLU A 1 268 ? 36.196 -9.367 43.065 1.00 63.42 374 GLU A N 1
ATOM 1488 C CA . GLU A 1 268 ? 34.908 -8.734 42.827 1.00 65.60 374 GLU A CA 1
ATOM 1489 C C . GLU A 1 268 ? 35.160 -7.229 42.849 1.00 68.33 374 GLU A C 1
ATOM 1490 O O . GLU A 1 268 ? 35.686 -6.691 43.827 1.00 69.69 374 GLU A O 1
ATOM 1496 N N . ARG A 1 269 ? 34.826 -6.547 41.758 1.00 69.36 375 ARG A N 1
ATOM 1497 C CA . ARG A 1 269 ? 35.113 -5.111 41.666 1.00 68.93 375 ARG A CA 1
ATOM 1498 C C . ARG A 1 269 ? 33.877 -4.277 41.463 1.00 65.84 375 ARG A C 1
ATOM 1499 O O . ARG A 1 269 ? 33.128 -4.493 40.519 1.00 67.43 375 ARG A O 1
ATOM 1507 N N . GLU A 1 270 ? 33.668 -3.321 42.358 1.00 63.67 376 GLU A N 1
ATOM 1508 C CA . GLU A 1 270 ? 32.560 -2.370 42.230 1.00 62.56 376 GLU A CA 1
ATOM 1509 C C . GLU A 1 270 ? 32.705 -1.518 40.985 1.00 58.99 376 GLU A C 1
ATOM 1510 O O . GLU A 1 270 ? 33.776 -0.976 40.706 1.00 55.11 376 GLU A O 1
ATOM 1516 N N . VAL A 1 271 ? 31.612 -1.408 40.245 1.00 59.26 377 VAL A N 1
ATOM 1517 C CA . VAL A 1 271 ? 31.563 -0.604 39.029 1.00 57.19 377 VAL A CA 1
ATOM 1518 C C . VAL A 1 271 ? 30.404 0.386 39.138 1.00 59.88 377 VAL A C 1
ATOM 1519 O O . VAL A 1 271 ? 29.379 0.058 39.711 1.00 61.13 377 VAL A O 1
ATOM 1523 N N . LYS A 1 272 ? 30.563 1.597 38.607 1.00 60.08 378 LYS A N 1
ATOM 1524 C CA . LYS A 1 272 ? 29.524 2.607 38.769 1.00 61.92 378 LYS A CA 1
ATOM 1525 C C . LYS A 1 272 ? 28.986 3.144 37.431 1.00 64.88 378 LYS A C 1
ATOM 1526 O O . LYS A 1 272 ? 28.039 3.976 37.398 1.00 65.87 378 LYS A O 1
ATOM 1532 N N . CYS A 1 273 ? 29.591 2.684 36.338 1.00 62.44 379 CYS A N 1
ATOM 1533 C CA . CYS A 1 273 ? 29.191 3.091 34.987 1.00 64.40 379 CYS A CA 1
ATOM 1534 C C . CYS A 1 273 ? 29.785 2.135 33.969 1.00 65.59 379 CYS A C 1
ATOM 1535 O O . CYS A 1 273 ? 30.716 1.387 34.279 1.00 65.88 379 CYS A O 1
ATOM 1538 N N . VAL A 1 274 ? 29.236 2.175 32.753 1.00 67.83 380 VAL A N 1
ATOM 1539 C CA . VAL A 1 274 ? 29.618 1.293 31.652 1.00 65.59 380 VAL A CA 1
ATOM 1540 C C . VAL A 1 274 ? 31.130 1.330 31.402 1.00 64.94 380 VAL A C 1
ATOM 1541 O O . VAL A 1 274 ? 31.748 0.299 31.112 1.00 64.12 380 VAL A O 1
ATOM 1545 N N . GLU A 1 275 ? 31.706 2.520 31.532 1.00 61.77 381 GLU A N 1
ATOM 1546 C CA . GLU A 1 275 ? 33.131 2.745 31.311 1.00 62.88 381 GLU A CA 1
ATOM 1547 C C . GLU A 1 275 ? 34.017 1.928 32.271 1.00 58.96 381 GLU A C 1
ATOM 1548 O O . GLU A 1 275 ? 35.073 1.430 31.859 1.00 57.81 381 GLU A O 1
ATOM 1552 N N . ASP A 1 276 ? 33.562 1.774 33.520 1.00 56.88 382 ASP A N 1
ATOM 1553 C CA . ASP A 1 276 ? 34.217 0.916 34.512 1.00 56.45 382 ASP A CA 1
ATOM 1554 C C . ASP A 1 276 ? 34.198 -0.535 34.062 1.00 58.43 382 ASP A C 1
ATOM 1555 O O . ASP A 1 276 ? 35.121 -1.288 34.320 1.00 65.44 382 ASP A O 1
ATOM 1560 N N . VAL A 1 277 ? 33.127 -0.919 33.392 1.00 55.72 383 VAL A N 1
ATOM 1561 C CA . VAL A 1 277 ? 32.927 -2.290 32.949 1.00 54.58 383 VAL A CA 1
ATOM 1562 C C . VAL A 1 277 ? 33.767 -2.597 31.702 1.00 53.24 383 VAL A C 1
ATOM 1563 O O . VAL A 1 277 ? 34.360 -3.670 31.597 1.00 54.25 383 VAL A O 1
ATOM 1567 N N . LEU A 1 278 ? 33.838 -1.627 30.789 1.00 52.49 384 LEU A N 1
ATOM 1568 C CA . LEU A 1 278 ? 34.604 -1.766 29.559 1.00 52.18 384 LEU A CA 1
ATOM 1569 C C . LEU A 1 278 ? 36.065 -1.995 29.872 1.00 51.72 384 LEU A C 1
ATOM 1570 O O . LEU A 1 278 ? 36.725 -2.765 29.181 1.00 51.37 384 LEU A O 1
ATOM 1575 N N . LYS A 1 279 ? 36.551 -1.336 30.925 1.00 54.70 385 LYS A N 1
ATOM 1576 C CA . LYS A 1 279 ? 37.928 -1.501 31.383 1.00 56.65 385 LYS A CA 1
ATOM 1577 C C . LYS A 1 279 ? 38.167 -2.907 31.857 1.00 55.84 385 LYS A C 1
ATOM 1578 O O . LYS A 1 279 ? 39.189 -3.476 31.564 1.00 55.73 385 LYS A O 1
ATOM 1580 N N . LEU A 1 280 ? 37.204 -3.475 32.582 1.00 57.40 386 LEU A N 1
ATOM 1581 C CA . LEU A 1 280 ? 37.339 -4.840 33.084 1.00 53.88 386 LEU A CA 1
ATOM 1582 C C . LEU A 1 280 ? 37.279 -5.851 31.963 1.00 54.13 386 LEU A C 1
ATOM 1583 O O . LEU A 1 280 ? 38.043 -6.823 31.975 1.00 56.89 386 LEU A O 1
ATOM 1588 N N . ILE A 1 281 ? 36.401 -5.613 30.984 1.00 53.06 387 ILE A N 1
ATOM 1589 C CA . ILE A 1 281 ? 36.250 -6.527 29.830 1.00 56.21 387 ILE A CA 1
ATOM 1590 C C . ILE A 1 281 ? 37.557 -6.532 29.017 1.00 57.35 387 ILE A C 1
ATOM 1591 O O . ILE A 1 281 ? 38.024 -7.587 28.570 1.00 53.18 387 ILE A O 1
ATOM 1596 N N . ASP A 1 282 ? 38.144 -5.343 28.852 1.00 54.42 388 ASP A N 1
ATOM 1597 C CA . ASP 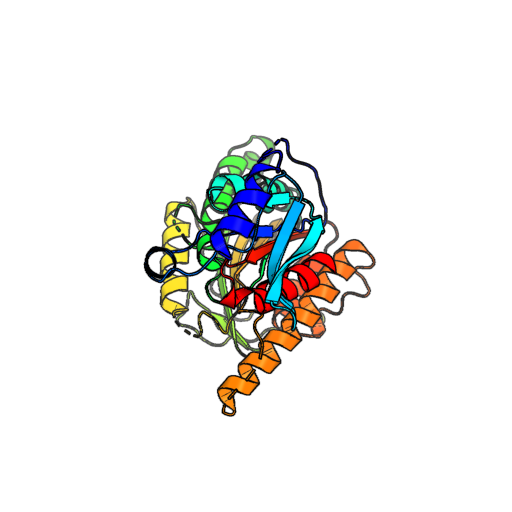A 1 282 ? 39.378 -5.197 28.107 1.00 56.66 388 ASP A CA 1
ATOM 1598 C C . ASP A 1 282 ? 40.530 -5.905 28.801 1.00 55.88 388 ASP A C 1
ATOM 1599 O O . ASP A 1 282 ? 41.339 -6.541 28.153 1.00 57.72 388 ASP A O 1
ATOM 1604 N N . ILE A 1 283 ? 40.597 -5.758 30.120 1.00 57.89 389 ILE A N 1
ATOM 1605 C CA . ILE A 1 283 ? 41.608 -6.409 30.946 1.00 58.46 389 ILE A CA 1
ATOM 1606 C C . ILE A 1 283 ? 41.478 -7.942 30.899 1.00 56.42 389 ILE A C 1
ATOM 1607 O O . ILE A 1 283 ? 42.440 -8.619 30.588 1.00 55.55 389 ILE A O 1
ATOM 1612 N N . GLY A 1 284 ? 40.281 -8.469 31.165 1.00 57.31 390 GLY A N 1
ATOM 1613 C CA . GLY A 1 284 ? 40.054 -9.928 31.164 1.00 52.08 390 GLY A CA 1
ATOM 1614 C C . GLY A 1 284 ? 40.246 -10.567 29.803 1.00 57.13 390 GLY A C 1
ATOM 1615 O O . GLY A 1 284 ? 40.789 -11.667 29.709 1.00 58.89 390 GLY A O 1
ATOM 1616 N N . ASN A 1 285 ? 39.803 -9.890 28.741 1.00 57.18 391 ASN A N 1
ATOM 1617 C CA . ASN A 1 285 ? 40.040 -10.389 27.385 1.00 58.76 391 ASN A CA 1
ATOM 1618 C C . ASN A 1 285 ? 41.522 -10.527 27.051 1.00 57.77 391 ASN A C 1
ATOM 1619 O O . ASN A 1 285 ? 41.914 -11.525 26.456 1.00 62.21 391 ASN A O 1
ATOM 1624 N N . SER A 1 286 ? 42.349 -9.534 27.374 1.00 55.43 392 SER A N 1
ATOM 1625 C CA . SER A 1 286 ? 43.761 -9.721 27.032 1.00 60.42 392 SER A CA 1
ATOM 1626 C C . SER A 1 286 ? 44.454 -10.656 28.007 1.00 56.51 392 SER A C 1
ATOM 1627 O O . SER A 1 286 ? 45.483 -11.238 27.690 1.00 58.52 392 SER A O 1
ATOM 1630 N N . CYS A 1 287 ? 43.882 -10.823 29.178 1.00 56.27 393 CYS A N 1
ATOM 1631 C CA . CYS A 1 287 ? 44.395 -11.839 30.074 1.00 54.57 393 CYS A CA 1
ATOM 1632 C C . CYS A 1 287 ? 44.091 -13.165 29.428 1.00 53.80 393 CYS A C 1
ATOM 1633 O O . CYS A 1 287 ? 44.994 -13.964 29.222 1.00 54.40 393 CYS A O 1
ATOM 1636 N N . ARG A 1 288 ? 42.836 -13.369 29.013 1.00 56.88 394 ARG A N 1
ATOM 1637 C CA . ARG A 1 288 ? 42.406 -14.643 28.425 1.00 53.27 394 ARG A CA 1
ATOM 1638 C C . ARG A 1 288 ? 43.230 -15.065 27.194 1.00 54.38 394 ARG A C 1
ATOM 1639 O O . ARG A 1 288 ? 43.518 -16.247 26.986 1.00 57.90 394 ARG A O 1
ATOM 1647 N N . THR A 1 289 ? 43.575 -14.098 26.365 1.00 53.51 395 THR A N 1
ATOM 1648 C CA . THR A 1 289 ? 44.235 -14.373 25.124 1.00 51.92 395 THR A CA 1
ATOM 1649 C C . THR A 1 289 ? 45.756 -14.278 25.227 1.00 52.40 395 THR A C 1
ATOM 1650 O O . THR A 1 289 ? 46.421 -14.476 24.200 1.00 52.79 395 THR A O 1
ATOM 1654 N N . HIS A 1 298 ? 44.218 -20.632 23.612 1.00 81.81 404 HIS A N 1
ATOM 1655 C CA . HIS A 1 298 ? 43.696 -20.688 24.983 1.00 81.32 404 HIS A CA 1
ATOM 1656 C C . HIS A 1 298 ? 42.280 -20.083 25.099 1.00 77.66 404 HIS A C 1
ATOM 1657 O O . HIS A 1 298 ? 41.411 -20.681 25.697 1.00 75.09 404 HIS A O 1
ATOM 1664 N N . SER A 1 299 ? 42.073 -18.908 24.497 1.00 76.18 405 SER A N 1
ATOM 1665 C CA . SER A 1 299 ? 40.764 -18.226 24.487 1.00 75.72 405 SER A CA 1
ATOM 1666 C C . SER A 1 299 ? 39.653 -19.040 23.812 1.00 73.48 405 SER A C 1
ATOM 1667 O O . SER A 1 299 ? 38.457 -18.842 24.102 1.00 73.04 405 SER A O 1
ATOM 1670 N N . SER A 1 300 ? 40.056 -19.962 22.936 1.00 66.82 406 SER A N 1
ATOM 1671 C CA . SER A 1 300 ? 39.112 -20.852 22.243 1.00 64.74 406 SER A CA 1
ATOM 1672 C C . SER A 1 300 ? 38.899 -22.162 22.978 1.00 62.94 406 SER A C 1
ATOM 1673 O O . SER A 1 300 ? 37.984 -22.924 22.643 1.00 66.04 406 SER A O 1
ATOM 1676 N N . ARG A 1 301 ? 39.742 -22.420 23.976 1.00 60.56 407 ARG A N 1
ATOM 1677 C CA . ARG A 1 301 ? 39.675 -23.655 24.752 1.00 61.68 407 ARG A CA 1
ATOM 1678 C C . ARG A 1 301 ? 39.267 -23.437 26.227 1.00 63.05 407 ARG A C 1
ATOM 1679 O O . ARG A 1 301 ? 39.473 -24.317 27.087 1.00 65.43 407 ARG A O 1
ATOM 1687 N N . SER A 1 302 ? 38.707 -22.266 26.523 1.00 58.06 408 SER A N 1
ATOM 1688 C CA . SER A 1 302 ? 38.197 -21.998 27.855 1.00 61.30 408 SER A CA 1
ATOM 1689 C C . SER A 1 302 ? 36.863 -21.282 27.750 1.00 59.69 408 SER A C 1
ATOM 1690 O O . SER A 1 302 ? 36.579 -20.675 26.723 1.00 58.34 408 SER A O 1
ATOM 1693 N N . HIS A 1 303 ? 36.051 -21.385 28.812 1.00 57.69 409 HIS A N 1
ATOM 1694 C CA . HIS A 1 303 ? 34.837 -20.581 28.987 1.00 55.80 409 HIS A CA 1
ATOM 1695 C C . HIS A 1 303 ? 35.201 -19.338 29.794 1.00 58.13 409 HIS A C 1
ATOM 1696 O O . HIS A 1 303 ? 35.874 -19.457 30.829 1.00 59.51 409 HIS A O 1
ATOM 1703 N N . ALA A 1 304 ? 34.793 -18.156 29.319 1.00 56.59 410 ALA A N 1
ATOM 1704 C CA . ALA A 1 304 ? 34.975 -16.908 30.066 1.00 54.92 410 ALA A CA 1
ATOM 1705 C C . ALA A 1 304 ? 33.640 -16.540 30.628 1.00 59.52 410 ALA A C 1
ATOM 1706 O O . ALA A 1 304 ? 32.621 -16.560 29.919 1.00 63.53 410 ALA A O 1
ATOM 1708 N N . VAL A 1 305 ? 33.622 -16.258 31.922 1.00 57.93 411 VAL A N 1
ATOM 1709 C CA . VAL A 1 305 ? 32.407 -15.894 32.595 1.00 55.76 411 VAL A CA 1
ATOM 1710 C C . VAL A 1 305 ? 32.493 -14.445 33.118 1.00 57.83 411 VAL A C 1
ATOM 1711 O O . VAL A 1 305 ? 33.318 -14.142 33.971 1.00 55.47 411 VAL A O 1
ATOM 1715 N N . PHE A 1 306 ? 31.650 -13.557 32.600 1.00 58.55 412 PHE A N 1
ATOM 1716 C CA . PHE A 1 306 ? 31.584 -12.203 33.147 1.00 56.39 412 PHE A CA 1
ATOM 1717 C C . PHE A 1 306 ? 30.314 -12.094 34.049 1.00 56.72 412 PHE A C 1
ATOM 1718 O O . PHE A 1 306 ? 29.222 -12.453 33.628 1.00 54.86 412 PHE A O 1
ATOM 1726 N N . GLN A 1 307 ? 30.462 -11.646 35.292 1.00 57.73 413 GLN A N 1
ATOM 1727 C CA . GLN A 1 307 ? 29.265 -11.485 36.189 1.00 56.31 413 GLN A CA 1
ATOM 1728 C C . GLN A 1 307 ? 28.960 -10.046 36.558 1.00 57.50 413 GLN A C 1
ATOM 1729 O O . GLN A 1 307 ? 29.853 -9.274 36.898 1.00 58.73 413 GLN A O 1
ATOM 1735 N N . ILE A 1 308 ? 27.682 -9.696 36.476 1.00 60.02 414 ILE A N 1
ATOM 1736 C CA . ILE A 1 308 ? 27.163 -8.425 36.986 1.00 57.32 414 ILE A CA 1
ATOM 1737 C C . ILE A 1 308 ? 26.404 -8.771 38.243 1.00 57.93 414 ILE A C 1
ATOM 1738 O O . ILE A 1 308 ? 25.468 -9.570 38.213 1.00 61.39 414 ILE A O 1
ATOM 1743 N N . ILE A 1 309 ? 26.821 -8.191 39.356 1.00 59.22 415 ILE A N 1
ATOM 1744 C CA . ILE A 1 309 ? 26.324 -8.592 40.669 1.00 57.53 415 ILE A CA 1
ATOM 1745 C C . ILE A 1 309 ? 25.702 -7.447 41.447 1.00 60.22 415 ILE A C 1
ATOM 1746 O O . ILE A 1 309 ? 26.384 -6.464 41.750 1.00 65.31 415 ILE A O 1
ATOM 1751 N N . LEU A 1 310 ? 24.418 -7.585 41.776 1.00 60.01 416 LEU A N 1
ATOM 1752 C CA . LEU A 1 310 ? 23.708 -6.637 42.645 1.00 57.68 416 LEU A CA 1
ATOM 1753 C C . LEU A 1 310 ? 23.820 -7.005 44.126 1.00 56.21 416 LEU A C 1
ATOM 1754 O O . LEU A 1 310 ? 23.672 -8.164 44.521 1.00 53.25 416 LEU A O 1
ATOM 1759 N N . ARG A 1 311 ? 24.095 -6.001 44.934 1.00 57.50 417 ARG A N 1
ATOM 1760 C CA . ARG A 1 311 ? 24.271 -6.177 46.354 1.00 60.47 417 ARG A CA 1
ATOM 1761 C C . ARG A 1 311 ? 23.552 -5.067 47.068 1.00 63.40 417 ARG A C 1
ATOM 1762 O O . ARG A 1 311 ? 23.559 -3.918 46.608 1.00 60.61 417 ARG A O 1
ATOM 1770 N N . ARG A 1 312 ? 22.929 -5.413 48.193 1.00 67.66 418 ARG A N 1
ATOM 1771 C CA . ARG A 1 312 ? 22.275 -4.440 49.055 1.00 70.15 418 ARG A CA 1
ATOM 1772 C C . ARG A 1 312 ? 23.297 -3.821 50.013 1.00 72.46 418 ARG A C 1
ATOM 1773 O O . ARG A 1 312 ? 23.733 -2.667 49.828 1.00 74.31 418 ARG A O 1
ATOM 1777 N N . LYS A 1 313 ? 23.674 -4.574 51.040 1.00 71.38 419 LYS A N 1
ATOM 1778 C CA . LYS A 1 313 ? 24.630 -4.072 52.019 1.00 72.96 419 LYS A CA 1
ATOM 1779 C C . LYS A 1 313 ? 25.763 -5.065 52.106 1.00 72.56 419 LYS A C 1
ATOM 1780 O O . LYS A 1 313 ? 26.260 -5.362 53.198 1.00 74.31 419 LYS A O 1
ATOM 1782 N N . GLY A 1 314 ? 26.183 -5.559 50.933 1.00 70.93 420 GLY A N 1
ATOM 1783 C CA . GLY A 1 314 ? 27.091 -6.702 50.845 1.00 68.97 420 GLY A CA 1
ATOM 1784 C C . GLY A 1 314 ? 26.301 -7.987 50.673 1.00 69.70 420 GLY A C 1
ATOM 1785 O O . GLY A 1 314 ? 26.853 -9.020 50.309 1.00 71.60 420 GLY A O 1
ATOM 1786 N N . LYS A 1 315 ? 24.999 -7.913 50.947 1.00 70.45 421 LYS A N 1
ATOM 1787 C CA . LYS A 1 315 ? 24.086 -9.037 50.771 1.00 68.34 421 LYS A CA 1
ATOM 1788 C C . LYS A 1 315 ? 23.645 -9.106 49.316 1.00 66.40 421 LYS A C 1
ATOM 1789 O O . LYS A 1 315 ? 23.343 -8.079 48.690 1.00 63.93 421 LYS A O 1
ATOM 1791 N N . LEU A 1 316 ? 23.603 -10.323 48.789 1.00 64.70 422 LEU A N 1
ATOM 1792 C CA . LEU A 1 316 ? 23.345 -10.543 47.365 1.00 64.72 422 LEU A CA 1
ATOM 1793 C C . LEU A 1 316 ? 21.884 -10.289 47.008 1.00 63.01 422 LEU A C 1
ATOM 1794 O O . LEU A 1 316 ? 20.975 -10.822 47.639 1.00 65.99 422 LEU A O 1
ATOM 1799 N N . HIS A 1 317 ? 21.670 -9.455 46.005 1.00 59.60 423 HIS A N 1
ATOM 1800 C CA . HIS A 1 317 ? 20.335 -9.170 45.517 1.00 60.24 423 HIS A CA 1
ATOM 1801 C C . HIS A 1 317 ? 20.051 -9.989 44.219 1.00 61.75 423 HIS A C 1
ATOM 1802 O O . HIS A 1 317 ? 18.986 -10.596 44.069 1.00 60.85 423 HIS A O 1
ATOM 1809 N N . GLY A 1 318 ? 21.024 -10.032 43.308 1.00 62.97 424 GLY A N 1
ATOM 1810 C CA . GLY A 1 318 ? 20.873 -10.766 42.056 1.00 61.16 424 GLY A CA 1
ATOM 1811 C C . GLY A 1 318 ? 22.191 -10.888 41.329 1.00 62.81 424 GLY A C 1
ATOM 1812 O O . GLY A 1 318 ? 23.137 -10.175 41.633 1.00 63.92 424 GLY A O 1
ATOM 1813 N N . LYS A 1 319 ? 22.259 -11.790 40.356 1.00 63.95 425 LYS A N 1
ATOM 1814 C CA . LYS A 1 319 ? 23.485 -11.970 39.565 1.00 63.91 425 LYS A CA 1
ATOM 1815 C C . LYS A 1 319 ? 23.137 -12.314 38.120 1.00 61.56 425 LYS A C 1
ATOM 1816 O O . LYS A 1 319 ? 22.361 -13.220 37.864 1.00 57.66 425 LYS A O 1
ATOM 1822 N N . PHE A 1 320 ? 23.696 -11.548 37.189 1.00 60.43 426 PHE A N 1
ATOM 1823 C CA . PHE A 1 320 ? 23.697 -11.902 35.785 1.00 56.58 426 PHE A CA 1
ATOM 1824 C C . PHE A 1 320 ? 25.088 -12.427 35.400 1.00 57.77 426 PHE A C 1
ATOM 1825 O O . PHE A 1 320 ? 26.062 -11.646 35.351 1.00 57.80 426 PHE A O 1
ATOM 1833 N N . SER A 1 321 ? 25.179 -13.739 35.135 1.00 56.85 427 SER A N 1
ATOM 1834 C CA . SER A 1 321 ? 26.411 -14.365 34.650 1.00 55.88 427 SER A CA 1
ATOM 1835 C C . SER A 1 321 ? 26.336 -14.498 33.133 1.00 58.97 427 SER A C 1
ATOM 1836 O O . SER A 1 321 ? 25.332 -14.993 32.595 1.00 61.83 427 SER A O 1
ATOM 1839 N N . LEU A 1 322 ? 27.398 -14.074 32.441 1.00 57.59 428 LEU A N 1
ATOM 1840 C CA . LEU A 1 322 ? 27.402 -14.033 30.971 1.00 55.88 428 LEU A CA 1
ATOM 1841 C C . LEU A 1 322 ? 28.566 -14.849 30.492 1.00 55.09 428 LEU A C 1
ATOM 1842 O O . LEU A 1 322 ? 29.704 -14.596 30.861 1.00 56.99 428 LEU A O 1
ATOM 1847 N N . ILE A 1 323 ? 28.269 -15.884 29.715 1.00 56.92 429 ILE A N 1
ATOM 1848 C CA . ILE A 1 323 ? 29.272 -16.889 29.398 1.00 55.89 429 ILE A CA 1
ATOM 1849 C C . ILE A 1 323 ? 29.652 -16.942 27.908 1.00 57.24 429 ILE A C 1
ATOM 1850 O O . ILE A 1 323 ? 28.793 -17.114 27.038 1.00 54.71 429 ILE A O 1
ATOM 1855 N N . ASP A 1 324 ? 30.946 -16.748 27.644 1.00 52.19 430 ASP A N 1
ATOM 1856 C CA . ASP A 1 324 ? 31.515 -16.978 26.348 1.00 50.60 430 ASP A CA 1
ATOM 1857 C C . ASP A 1 324 ? 32.190 -18.359 26.378 1.00 51.75 430 ASP A C 1
ATOM 1858 O O . ASP A 1 324 ? 33.249 -18.522 26.908 1.00 56.37 430 ASP A O 1
ATOM 1863 N N . LEU A 1 325 ? 31.537 -19.343 25.813 1.00 55.30 431 LEU A N 1
ATOM 1864 C CA . LEU A 1 325 ? 31.941 -20.729 25.970 1.00 59.58 431 LEU A CA 1
ATOM 1865 C C . LEU A 1 325 ? 33.144 -21.081 25.105 1.00 61.63 431 LEU A C 1
ATOM 1866 O O . LEU A 1 325 ? 33.467 -20.374 24.140 1.00 65.56 431 LEU A O 1
ATOM 1871 N N . ALA A 1 326 ? 33.834 -22.146 25.491 1.00 61.78 432 ALA A N 1
ATOM 1872 C CA . ALA A 1 326 ? 34.859 -22.764 24.668 1.00 60.31 432 ALA A CA 1
ATOM 1873 C C . ALA A 1 326 ? 34.189 -23.352 23.401 1.00 60.52 432 ALA A C 1
ATOM 1874 O O . ALA A 1 326 ? 33.023 -23.788 23.442 1.00 61.84 432 ALA A O 1
ATOM 1876 N N . GLY A 1 327 ? 34.929 -23.345 22.289 1.00 60.12 433 GLY A N 1
ATOM 1877 C CA . GLY A 1 327 ? 34.486 -23.927 21.027 1.00 58.51 433 GLY A CA 1
ATOM 1878 C C . GLY A 1 327 ? 34.006 -25.347 21.209 1.00 57.42 433 GLY A C 1
ATOM 1879 O O . GLY A 1 327 ? 34.669 -26.141 21.859 1.00 57.96 433 GLY A O 1
ATOM 1880 N N . ASN A 1 328 ? 32.837 -25.637 20.657 1.00 56.26 434 ASN A N 1
ATOM 1881 C CA . ASN A 1 328 ? 32.215 -26.944 20.760 1.00 63.60 434 ASN A CA 1
ATOM 1882 C C . ASN A 1 328 ? 32.735 -27.981 19.733 1.00 68.23 434 ASN A C 1
ATOM 1883 O O . ASN A 1 328 ? 32.333 -29.128 19.777 1.00 68.67 434 ASN A O 1
ATOM 1888 N N . GLU A 1 329 ? 33.600 -27.555 18.813 1.00 74.87 435 GLU A N 1
ATOM 1889 C CA . GLU A 1 329 ? 34.136 -28.445 17.769 1.00 85.91 435 GLU A CA 1
ATOM 1890 C C . GLU A 1 329 ? 35.075 -29.469 18.397 1.00 89.55 435 GLU A C 1
ATOM 1891 O O . GLU A 1 329 ? 35.819 -29.141 19.318 1.00 92.86 435 GLU A O 1
ATOM 1897 N N . ARG A 1 330 ? 35.022 -30.703 17.909 1.00 93.47 436 ARG A N 1
ATOM 1898 C CA . ARG A 1 330 ? 35.672 -31.817 18.613 1.00 100.99 436 ARG A CA 1
ATOM 1899 C C . ARG A 1 330 ? 36.370 -32.823 17.681 1.00 100.57 436 ARG A C 1
ATOM 1900 O O . ARG A 1 330 ? 35.790 -33.270 16.695 1.00 100.45 436 ARG A O 1
ATOM 1908 N N . ASP A 1 338 ? 47.961 -34.304 20.761 1.00 67.00 444 ASP A N 1
ATOM 1909 C CA . ASP A 1 338 ? 48.742 -34.492 22.007 1.00 72.28 444 ASP A CA 1
ATOM 1910 C C . ASP A 1 338 ? 47.915 -34.384 23.344 1.00 70.31 444 ASP A C 1
ATOM 1911 O O . ASP A 1 338 ? 46.743 -34.011 23.315 1.00 67.35 444 ASP A O 1
ATOM 1916 N N . ARG A 1 339 ? 48.537 -34.727 24.484 1.00 67.34 445 ARG A N 1
ATOM 1917 C CA . ARG A 1 339 ? 47.808 -34.910 25.766 1.00 68.95 445 ARG A CA 1
ATOM 1918 C C . ARG A 1 339 ? 47.103 -33.678 26.323 1.00 70.22 445 ARG A C 1
ATOM 1919 O O . ARG A 1 339 ? 45.946 -33.771 26.754 1.00 70.95 445 ARG A O 1
ATOM 1921 N N . GLN A 1 340 ? 47.781 -32.528 26.333 1.00 70.95 446 GLN A N 1
ATOM 1922 C CA . GLN A 1 340 ? 47.152 -31.301 26.827 1.00 68.73 446 GLN A CA 1
ATOM 1923 C C . GLN A 1 340 ? 45.952 -30.952 25.975 1.00 66.08 446 GLN A C 1
ATOM 1924 O O . GLN A 1 340 ? 44.918 -30.611 26.501 1.00 67.66 446 GLN A O 1
ATOM 1930 N N . THR A 1 341 ? 46.093 -31.055 24.656 1.00 64.34 447 THR A N 1
ATOM 1931 C CA . THR A 1 341 ? 45.000 -30.738 23.727 1.00 61.13 447 THR A CA 1
ATOM 1932 C C . THR A 1 341 ? 43.793 -31.676 23.897 1.00 60.79 447 THR A C 1
ATOM 1933 O O . THR A 1 341 ? 42.646 -31.246 23.792 1.00 62.68 447 THR A O 1
ATOM 1937 N N . ARG A 1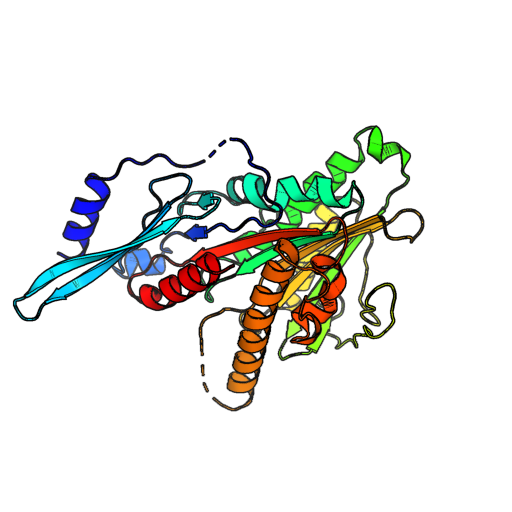 342 ? 44.058 -32.959 24.119 1.00 60.77 448 ARG A N 1
ATOM 1938 C CA . ARG A 1 342 ? 42.995 -33.942 24.297 1.00 60.73 448 ARG A CA 1
ATOM 1939 C C . ARG A 1 342 ? 42.296 -33.732 25.656 1.00 56.99 448 ARG A C 1
ATOM 1940 O O . ARG A 1 342 ? 41.087 -33.872 25.761 1.00 56.54 448 ARG A O 1
ATOM 1948 N N . LEU A 1 343 ? 43.070 -33.365 26.671 1.00 58.30 449 LEU A N 1
ATOM 1949 C CA . LEU A 1 343 ? 42.518 -33.024 27.987 1.00 61.47 449 LEU A CA 1
ATOM 1950 C C . LEU A 1 343 ? 41.563 -31.832 27.916 1.00 61.76 449 LEU A C 1
ATOM 1951 O O . LEU A 1 343 ? 40.462 -31.888 28.461 1.00 59.47 449 LEU A O 1
ATOM 1956 N N . GLU A 1 344 ? 41.977 -30.769 27.224 1.00 61.11 450 GLU A N 1
ATOM 1957 C CA . GLU A 1 344 ? 41.142 -29.591 27.093 1.00 59.48 450 GLU A CA 1
ATOM 1958 C C . GLU A 1 344 ? 39.882 -29.919 26.364 1.00 58.55 450 GLU A C 1
ATOM 1959 O O . GLU A 1 344 ? 38.851 -29.394 26.688 1.00 61.16 450 GLU A O 1
ATOM 1965 N N . GLY A 1 345 ? 39.954 -30.736 25.318 1.00 56.90 451 GLY A N 1
ATOM 1966 C CA . GLY A 1 345 ? 38.748 -31.037 24.580 1.00 56.36 451 GLY A CA 1
ATOM 1967 C C . GLY A 1 345 ? 37.801 -31.985 25.310 1.00 58.84 451 GLY A C 1
ATOM 1968 O O . GLY A 1 345 ? 36.588 -31.893 25.166 1.00 60.06 451 GLY A O 1
ATOM 1969 N N . ALA A 1 346 ? 38.370 -32.928 26.057 1.00 56.26 452 ALA A N 1
ATOM 1970 C CA . ALA A 1 346 ? 37.587 -33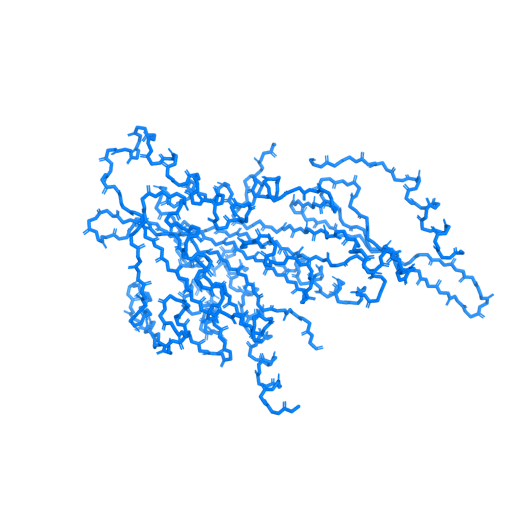.842 26.865 1.00 54.21 452 ALA A CA 1
ATOM 1971 C C . ALA A 1 346 ? 36.853 -33.086 28.002 1.00 56.54 452 ALA A C 1
ATOM 1972 O O . ALA A 1 346 ? 35.675 -33.367 28.282 1.00 54.46 452 ALA A O 1
ATOM 1974 N N . GLU A 1 347 ? 37.543 -32.096 28.601 1.00 49.98 453 GLU A N 1
ATOM 1975 C CA . GLU A 1 347 ? 36.995 -31.253 29.630 1.00 51.22 453 GLU A CA 1
ATOM 1976 C C . GLU A 1 347 ? 35.960 -30.261 29.116 1.00 53.63 453 GLU A C 1
ATOM 1977 O O . GLU A 1 347 ? 34.964 -29.958 29.805 1.00 56.63 453 GLU A O 1
ATOM 1983 N N . ILE A 1 348 ? 36.247 -29.658 27.963 1.00 53.90 454 ILE A N 1
ATOM 1984 C CA . ILE A 1 348 ? 35.264 -28.824 27.273 1.00 52.43 454 ILE A CA 1
ATOM 1985 C C . ILE A 1 348 ? 33.945 -29.579 27.005 1.00 52.54 454 ILE A C 1
ATOM 1986 O O . ILE A 1 348 ? 32.858 -29.133 27.418 1.00 56.20 454 ILE A O 1
ATOM 1991 N N . ASN A 1 349 ? 34.050 -30.702 26.319 1.00 48.88 455 ASN A N 1
ATOM 1992 C CA . ASN A 1 349 ? 32.879 -31.513 25.930 1.00 52.43 455 ASN A CA 1
ATOM 1993 C C . ASN A 1 349 ? 32.130 -32.160 27.118 1.00 54.91 455 ASN A C 1
ATOM 1994 O O . ASN A 1 349 ? 30.903 -32.253 27.095 1.00 54.39 455 ASN A O 1
ATOM 1999 N N . LYS A 1 350 ? 32.865 -32.609 28.150 1.00 53.83 456 LYS A N 1
ATOM 2000 C CA . LYS A 1 350 ? 32.226 -33.006 29.402 1.00 50.48 456 LYS A CA 1
ATOM 2001 C C . LYS A 1 350 ? 31.329 -31.877 29.881 1.00 51.87 456 LYS A C 1
ATOM 2002 O O . LYS A 1 350 ? 30.136 -32.077 30.154 1.00 55.49 456 LYS A O 1
ATOM 2008 N N . SER A 1 351 ? 31.880 -30.669 29.919 1.00 54.16 457 SER A N 1
ATOM 2009 C CA . SER A 1 351 ? 31.166 -29.528 30.460 1.00 51.08 457 SER A CA 1
ATOM 2010 C C . SER A 1 351 ? 29.966 -29.060 29.624 1.00 54.21 457 SER A C 1
ATOM 2011 O O . SER A 1 351 ? 28.990 -28.517 30.179 1.00 54.77 457 SER A O 1
ATOM 2014 N N . LEU A 1 352 ? 30.023 -29.264 28.306 1.00 57.20 458 LEU A N 1
ATOM 2015 C CA . LEU A 1 352 ? 28.896 -28.938 27.403 1.00 51.41 458 LEU A CA 1
ATOM 2016 C C . LEU A 1 352 ? 27.745 -29.942 27.473 1.00 54.13 458 LEU A C 1
ATOM 2017 O O . LEU A 1 352 ? 26.595 -29.601 27.253 1.00 56.62 458 LEU A O 1
ATOM 2022 N N . LEU A 1 353 ? 28.061 -31.190 27.760 1.00 54.31 459 LEU A N 1
ATOM 2023 C CA . LEU A 1 353 ? 27.034 -32.159 28.102 1.00 52.58 459 LEU A CA 1
ATOM 2024 C C . LEU A 1 353 ? 26.356 -31.788 29.430 1.00 51.94 459 LEU A C 1
ATOM 2025 O O . LEU A 1 353 ? 25.123 -31.753 29.530 1.00 55.41 459 LEU A O 1
ATOM 2030 N N . ALA A 1 354 ? 27.155 -31.433 30.419 1.00 51.79 460 ALA A N 1
ATOM 2031 C CA . ALA A 1 354 ? 26.629 -31.058 31.734 1.00 48.20 460 ALA A CA 1
ATOM 2032 C C . ALA A 1 354 ? 25.768 -29.800 31.655 1.00 52.99 460 ALA A C 1
ATOM 2033 O O . ALA A 1 354 ? 24.667 -29.702 32.286 1.00 55.75 460 ALA A O 1
ATOM 2035 N N . LEU A 1 355 ? 26.251 -28.831 30.876 1.00 54.04 461 LEU A N 1
ATOM 2036 C CA . LEU A 1 355 ? 25.551 -27.573 30.678 1.00 52.13 461 LEU A CA 1
ATOM 2037 C C . LEU A 1 355 ? 24.135 -27.815 30.094 1.00 54.66 461 LEU A C 1
ATOM 2038 O O . LEU A 1 355 ? 23.129 -27.248 30.576 1.00 58.96 461 LEU A O 1
ATOM 2043 N N . LYS A 1 356 ? 24.053 -28.673 29.082 1.00 56.59 462 LYS A N 1
ATOM 2044 C CA . LYS A 1 356 ? 22.774 -29.005 28.448 1.00 55.93 462 LYS A CA 1
ATOM 2045 C C . LYS A 1 356 ? 21.797 -29.657 29.427 1.00 57.36 462 LYS A C 1
ATOM 2046 O O . LYS A 1 356 ? 20.615 -29.290 29.496 1.00 62.53 462 LYS A O 1
ATOM 2052 N N . GLU A 1 357 ? 22.277 -30.646 30.162 1.00 55.99 463 GLU A N 1
ATOM 2053 C CA . GLU A 1 357 ? 21.490 -31.248 31.200 1.00 60.08 463 GLU A CA 1
ATOM 2054 C C . GLU A 1 357 ? 21.051 -30.225 32.256 1.00 57.44 463 GLU A C 1
ATOM 2055 O O . GLU A 1 357 ? 19.934 -30.298 32.738 1.00 56.76 463 GLU A O 1
ATOM 2061 N N . CYS A 1 358 ? 21.941 -29.307 32.646 1.00 57.36 464 CYS A N 1
ATOM 2062 C CA . CYS A 1 358 ? 21.597 -28.344 33.709 1.00 54.37 464 CYS A CA 1
ATOM 2063 C C . CYS A 1 358 ? 20.544 -27.341 33.258 1.00 56.74 464 CYS A C 1
ATOM 2064 O O . CYS A 1 358 ? 19.639 -27.020 34.034 1.00 55.70 464 CYS A O 1
ATOM 2067 N N . ILE A 1 359 ? 20.650 -26.872 32.003 1.00 55.55 465 ILE A N 1
ATOM 2068 C CA . ILE A 1 359 ? 19.661 -25.960 31.414 1.00 58.57 465 ILE A CA 1
ATOM 2069 C C . ILE A 1 359 ? 18.309 -26.661 31.262 1.00 61.10 465 ILE A C 1
ATOM 2070 O O . ILE A 1 359 ? 17.235 -26.068 31.469 1.00 60.49 465 ILE A O 1
ATOM 2075 N N . ARG A 1 360 ? 18.352 -27.938 30.931 1.00 61.45 466 ARG A N 1
ATOM 2076 C CA . ARG A 1 360 ? 17.116 -28.673 30.825 1.00 62.00 466 ARG A CA 1
ATOM 2077 C C . ARG A 1 360 ? 16.447 -28.959 32.165 1.00 58.39 466 ARG A C 1
ATOM 2078 O O . ARG A 1 360 ? 15.221 -28.936 32.249 1.00 60.49 466 ARG A O 1
ATOM 2086 N N . ALA A 1 361 ? 17.258 -29.246 33.178 1.00 57.70 467 ALA A N 1
ATOM 2087 C CA . ALA A 1 361 ? 16.822 -29.391 34.571 1.00 57.42 467 ALA A CA 1
ATOM 2088 C C . ALA A 1 361 ? 16.162 -28.099 35.049 1.00 59.38 467 ALA A C 1
ATOM 2089 O O . ALA A 1 361 ? 15.084 -28.125 35.668 1.00 59.37 467 ALA A O 1
ATOM 2091 N N . LEU A 1 362 ? 16.808 -26.975 34.746 1.00 59.14 468 LEU A N 1
ATOM 2092 C CA . LEU A 1 362 ? 16.257 -25.664 35.029 1.00 62.52 468 LEU A CA 1
ATOM 2093 C C . LEU A 1 362 ? 14.810 -25.511 34.508 1.00 64.23 468 LEU A C 1
ATOM 2094 O O . LEU A 1 362 ? 13.954 -24.973 35.214 1.00 65.95 468 LEU A O 1
ATOM 2099 N N . GLY A 1 363 ? 14.523 -26.032 33.312 1.00 65.67 469 GLY A N 1
ATOM 2100 C CA . GLY A 1 363 ? 13.151 -26.030 32.762 1.00 61.24 469 GLY A CA 1
ATOM 2101 C C . GLY A 1 363 ? 12.193 -27.085 33.310 1.00 68.19 469 GLY A C 1
ATOM 2102 O O . GLY A 1 363 ? 10.975 -26.845 33.420 1.00 65.85 469 GLY A O 1
ATOM 2103 N N . ARG A 1 364 ? 12.712 -28.266 33.649 1.00 68.67 470 ARG A N 1
ATOM 2104 C CA . ARG A 1 364 ? 11.824 -29.383 34.037 1.00 67.83 470 ARG A CA 1
ATOM 2105 C C . ARG A 1 364 ? 11.833 -29.761 35.540 1.00 66.42 470 ARG A C 1
ATOM 2106 O O . ARG A 1 364 ? 10.796 -30.063 36.086 1.00 66.10 470 ARG A O 1
ATOM 2109 N N . ASN A 1 365 ? 13.006 -29.736 36.184 1.00 66.99 471 ASN A N 1
ATOM 2110 C CA . ASN A 1 365 ? 13.231 -30.427 37.464 1.00 66.17 471 ASN A CA 1
ATOM 2111 C C . ASN A 1 365 ? 14.540 -29.964 38.109 1.00 66.14 471 ASN A C 1
ATOM 2112 O O . ASN A 1 365 ? 15.562 -30.674 38.062 1.00 62.87 471 ASN A O 1
ATOM 2117 N N . LYS A 1 366 ? 14.512 -28.773 38.713 1.00 66.60 472 LYS A N 1
ATOM 2118 C CA . LYS A 1 366 ? 15.711 -28.199 39.378 1.00 65.51 472 LYS A CA 1
ATOM 2119 C C . LYS A 1 366 ? 16.387 -29.106 40.465 1.00 66.18 472 LYS A C 1
ATOM 2120 O O . LYS A 1 366 ? 17.628 -29.106 40.573 1.00 65.36 472 LYS A O 1
ATOM 2126 N N . PRO A 1 367 ? 15.583 -29.884 41.260 1.00 64.20 473 PRO A N 1
ATOM 2127 C CA . PRO A 1 367 ? 16.195 -30.844 42.208 1.00 64.77 473 PRO A CA 1
ATOM 2128 C C . PRO A 1 367 ? 17.128 -31.879 41.550 1.00 65.73 473 PRO A C 1
ATOM 2129 O O . PRO A 1 367 ? 18.070 -32.360 42.192 1.00 67.28 473 PRO A O 1
ATOM 2133 N N . HIS A 1 368 ? 16.871 -32.195 40.278 1.00 62.96 474 HIS A N 1
ATOM 2134 C CA . HIS A 1 368 ? 17.656 -33.159 39.546 1.00 61.07 474 HIS A CA 1
ATOM 2135 C C . HIS A 1 368 ? 18.703 -32.527 38.627 1.00 58.63 474 HIS A C 1
ATOM 2136 O O . HIS A 1 368 ? 19.168 -33.168 37.704 1.00 64.85 474 HIS A O 1
ATOM 2143 N N . THR A 1 369 ? 19.064 -31.276 38.883 1.00 57.41 475 THR A N 1
ATOM 2144 C CA . THR A 1 369 ? 20.125 -30.594 38.126 1.00 55.15 475 THR A CA 1
ATOM 2145 C C . THR A 1 369 ? 21.494 -31.249 38.395 1.00 55.23 475 THR A C 1
ATOM 2146 O O . THR A 1 369 ? 21.983 -31.219 39.520 1.00 53.70 475 THR A O 1
ATOM 2150 N N . PRO A 1 370 ? 22.098 -31.857 37.369 1.00 53.45 476 PRO A N 1
ATOM 2151 C CA . PRO A 1 370 ? 23.420 -32.454 37.589 1.00 55.37 476 PRO A CA 1
ATOM 2152 C C . PRO A 1 370 ? 24.601 -31.465 37.571 1.00 56.27 476 PRO A C 1
ATOM 2153 O O . PRO A 1 370 ? 25.613 -31.683 36.861 1.00 54.95 476 PRO A O 1
ATOM 2157 N N . PHE A 1 371 ? 24.494 -30.416 38.394 1.00 54.17 477 PHE A N 1
ATOM 2158 C CA . PHE A 1 371 ? 25.461 -29.335 38.397 1.00 55.07 477 PHE A CA 1
ATOM 2159 C C . PHE A 1 371 ? 26.883 -29.767 38.853 1.00 54.60 477 PHE A C 1
ATOM 2160 O O . PHE A 1 371 ? 27.872 -29.077 38.586 1.00 58.22 477 PHE A O 1
ATOM 2168 N N . ARG A 1 372 ? 26.990 -30.919 39.490 1.00 54.40 478 ARG A N 1
ATOM 2169 C CA . ARG A 1 372 ? 28.292 -31.401 39.892 1.00 55.85 478 ARG A CA 1
ATOM 2170 C C . ARG A 1 372 ? 29.030 -32.136 38.781 1.00 58.63 478 ARG A C 1
ATOM 2171 O O . ARG A 1 372 ? 30.204 -32.487 38.948 1.00 57.77 478 ARG A O 1
ATOM 2179 N N . ALA A 1 373 ? 28.360 -32.336 37.639 1.00 54.28 479 ALA A N 1
ATOM 2180 C CA . ALA A 1 373 ? 28.992 -32.985 36.486 1.00 55.27 479 ALA A CA 1
ATOM 2181 C C . ALA A 1 373 ? 30.161 -32.223 35.813 1.00 53.59 479 ALA A C 1
ATOM 2182 O O . ALA A 1 373 ? 30.859 -32.797 35.004 1.00 59.23 479 ALA A O 1
ATOM 2184 N N . SER A 1 374 ? 30.370 -30.955 36.157 1.00 54.82 480 SER A N 1
ATOM 2185 C CA . SER A 1 374 ? 31.499 -30.179 35.626 1.00 55.06 480 SER A CA 1
ATOM 2186 C C . SER A 1 374 ? 31.758 -28.977 36.491 1.00 51.28 480 SER A C 1
ATOM 2187 O O . SER A 1 374 ? 30.924 -28.582 37.276 1.00 54.18 480 SER A O 1
ATOM 2190 N N . LYS A 1 375 ? 32.929 -28.394 36.325 1.00 53.97 481 LYS A N 1
ATOM 2191 C CA . LYS A 1 375 ? 33.336 -27.167 37.008 1.00 54.73 481 LYS A CA 1
ATOM 2192 C C . LYS A 1 375 ? 32.519 -25.941 36.577 1.00 56.83 481 LYS A C 1
ATOM 2193 O O . LYS A 1 375 ? 32.273 -25.028 37.360 1.00 62.78 481 LYS A O 1
ATOM 2199 N N . LEU A 1 376 ? 32.161 -25.906 35.306 1.00 55.84 482 LEU A N 1
ATOM 2200 C CA . LEU A 1 376 ? 31.401 -24.830 34.763 1.00 54.11 482 LEU A CA 1
ATOM 2201 C C . LEU A 1 376 ? 30.034 -24.766 35.445 1.00 55.46 482 LEU A C 1
ATOM 2202 O O . LEU A 1 376 ? 29.582 -23.710 35.844 1.00 57.07 482 LEU A O 1
ATOM 2207 N N . THR A 1 377 ? 29.371 -25.918 35.548 1.00 58.15 483 THR A N 1
ATOM 2208 C CA . THR A 1 377 ? 28.029 -25.974 36.092 1.00 56.33 483 THR A CA 1
ATOM 2209 C C . THR A 1 377 ? 28.021 -25.942 37.648 1.00 57.56 483 THR A C 1
ATOM 2210 O O . THR A 1 377 ? 27.044 -25.521 38.254 1.00 57.87 483 THR A O 1
ATOM 2214 N N . GLN A 1 378 ? 29.110 -26.388 38.265 1.00 57.56 484 GLN A N 1
ATOM 2215 C CA . GLN A 1 378 ? 29.245 -26.358 39.714 1.00 58.34 484 GLN A CA 1
ATOM 2216 C C . GLN A 1 378 ? 29.314 -24.905 40.212 1.00 59.05 484 GLN A C 1
ATOM 2217 O O . GLN A 1 378 ? 28.578 -24.527 41.115 1.00 54.15 484 GLN A O 1
ATOM 2223 N N . VAL A 1 379 ? 30.181 -24.104 39.582 1.00 58.39 485 VAL A N 1
ATOM 2224 C CA . VAL A 1 379 ? 30.354 -22.701 39.901 1.00 56.50 485 VAL A CA 1
ATOM 2225 C C . VAL A 1 379 ? 29.027 -21.955 39.741 1.00 57.31 485 VAL A C 1
ATOM 2226 O O . VAL A 1 379 ? 28.734 -21.048 40.501 1.00 56.72 485 VAL A O 1
ATOM 2230 N N . LEU A 1 380 ? 28.247 -22.361 38.738 1.00 57.18 486 LEU A N 1
ATOM 2231 C CA . LEU A 1 380 ? 26.960 -21.739 38.404 1.00 55.32 486 LEU A CA 1
ATOM 2232 C C . LEU A 1 380 ? 25.769 -22.475 38.977 1.00 53.38 486 LEU A C 1
ATOM 2233 O O . LEU A 1 380 ? 24.635 -22.154 38.652 1.00 51.52 486 LEU A O 1
ATOM 2238 N N . ARG A 1 381 ? 26.023 -23.450 39.857 1.00 55.51 487 ARG A N 1
ATOM 2239 C CA . ARG A 1 381 ? 24.949 -24.206 40.545 1.00 56.42 487 ARG A CA 1
ATOM 2240 C C . ARG A 1 381 ? 23.695 -23.350 40.739 1.00 56.77 487 ARG A C 1
ATOM 2241 O O . ARG A 1 381 ? 22.625 -23.736 40.311 1.00 59.16 487 ARG A O 1
ATOM 2249 N N . ASP A 1 382 ? 23.851 -22.183 41.366 1.00 58.43 488 ASP A N 1
ATOM 2250 C CA . ASP A 1 382 ? 22.696 -21.400 41.838 1.00 61.11 488 ASP A CA 1
ATOM 2251 C C . ASP A 1 382 ? 21.933 -20.622 40.749 1.00 62.74 488 ASP A C 1
ATOM 2252 O O . ASP A 1 382 ? 20.831 -20.099 40.995 1.00 65.37 488 ASP A O 1
ATOM 2257 N N . SER A 1 383 ? 22.506 -20.595 39.550 1.00 57.72 489 SER A N 1
ATOM 2258 C CA . SER A 1 383 ? 21.883 -20.009 38.383 1.00 58.83 489 SER A CA 1
ATOM 2259 C C . SER A 1 383 ? 21.006 -21.028 37.646 1.00 58.78 489 SER A C 1
ATOM 2260 O O . SER A 1 383 ? 20.280 -20.665 36.700 1.00 58.58 489 SER A O 1
ATOM 2263 N N . PHE A 1 384 ? 21.102 -22.303 38.052 1.00 58.57 490 PHE A N 1
ATOM 2264 C CA . PHE A 1 384 ? 20.216 -23.360 37.541 1.00 55.37 490 PHE A CA 1
ATOM 2265 C C . PHE A 1 384 ? 19.135 -23.750 38.518 1.00 55.87 490 PHE A C 1
ATOM 2266 O O . PHE A 1 384 ? 18.037 -24.069 38.079 1.00 56.46 490 PHE A O 1
ATOM 2274 N N . ILE A 1 385 ? 19.449 -23.757 39.823 1.00 56.94 491 ILE A N 1
ATOM 2275 C CA . ILE A 1 385 ? 18.525 -24.313 40.831 1.00 62.39 491 ILE A CA 1
ATOM 2276 C C . ILE A 1 385 ? 17.742 -23.270 41.612 1.00 60.88 491 ILE A C 1
ATOM 2277 O O . ILE A 1 385 ? 16.763 -23.614 42.261 1.00 64.12 491 ILE A O 1
ATOM 2282 N N . GLY A 1 386 ? 18.192 -22.018 41.568 1.00 62.54 492 GLY A N 1
ATOM 2283 C CA . GLY A 1 386 ? 17.482 -20.906 42.200 1.00 61.60 492 GLY A CA 1
ATOM 2284 C C . GLY A 1 386 ? 16.050 -20.772 41.708 1.00 63.77 492 GLY A C 1
ATOM 2285 O O . GLY A 1 386 ? 15.753 -21.054 40.538 1.00 61.36 492 GLY A O 1
ATOM 2286 N N . GLU A 1 387 ? 15.174 -20.326 42.607 1.00 68.78 493 GLU A N 1
ATOM 2287 C CA . GLU A 1 387 ? 13.725 -20.205 42.368 1.00 72.37 493 GLU A CA 1
ATOM 2288 C C . GLU A 1 387 ? 13.377 -19.324 41.157 1.00 69.03 493 GLU A C 1
ATOM 2289 O O . GLU A 1 387 ? 12.472 -19.643 40.384 1.00 67.49 493 GLU A O 1
ATOM 2295 N N . ASN A 1 388 ? 14.096 -18.223 40.995 1.00 68.49 494 ASN A N 1
ATOM 2296 C CA . ASN A 1 388 ? 13.827 -17.311 39.886 1.00 73.05 494 ASN A CA 1
ATOM 2297 C C . ASN A 1 388 ? 15.029 -17.300 38.959 1.00 69.37 494 ASN A C 1
ATOM 2298 O O . ASN A 1 388 ? 15.753 -16.314 38.880 1.00 73.56 494 ASN A O 1
ATOM 2303 N N . SER A 1 389 ? 15.266 -18.428 38.305 1.00 62.24 495 SER A N 1
ATOM 2304 C CA . SER A 1 389 ? 16.426 -18.584 37.411 1.00 63.60 495 SER A CA 1
ATOM 2305 C C . SER A 1 389 ? 15.958 -18.594 35.971 1.00 60.73 495 SER A C 1
ATOM 2306 O O . SER A 1 389 ? 14.952 -19.203 35.639 1.00 57.87 495 SER A O 1
ATOM 2309 N N . ARG A 1 390 ? 16.687 -17.878 35.139 1.00 58.82 496 ARG A N 1
ATOM 2310 C CA . ARG A 1 390 ? 16.333 -17.725 33.749 1.00 60.13 496 ARG A CA 1
ATOM 2311 C C . ARG A 1 390 ? 17.586 -17.805 32.931 1.00 56.31 496 ARG A C 1
ATOM 2312 O O . ARG A 1 390 ? 18.645 -17.320 33.337 1.00 53.79 496 ARG A O 1
ATOM 2320 N N . THR A 1 391 ? 17.473 -18.415 31.772 1.00 54.78 497 THR A N 1
ATOM 2321 C CA . THR A 1 391 ? 18.643 -18.632 30.971 1.00 57.58 497 THR A CA 1
ATOM 2322 C C . THR A 1 391 ? 18.436 -18.325 29.470 1.00 61.28 497 THR A C 1
ATOM 2323 O O . THR A 1 391 ? 17.308 -18.350 28.932 1.00 56.17 497 THR A O 1
ATOM 2327 N N . CYS A 1 392 ? 19.547 -18.019 28.819 1.00 63.53 498 CYS A N 1
ATOM 2328 C CA . CYS A 1 392 ? 19.566 -17.812 27.402 1.00 62.11 498 CYS A CA 1
ATOM 2329 C C . CYS A 1 392 ? 20.832 -18.413 26.780 1.00 60.41 498 CYS A C 1
ATOM 2330 O O . CYS A 1 392 ? 21.933 -18.313 27.339 1.00 56.10 498 CYS A O 1
ATOM 2333 N N . MET A 1 393 ? 20.644 -19.064 25.634 1.00 61.95 499 MET A N 1
ATOM 2334 C CA . MET A 1 393 ? 21.732 -19.565 24.805 1.00 60.53 499 MET A CA 1
ATOM 2335 C C . MET A 1 393 ? 21.647 -18.980 23.396 1.00 62.17 499 MET A C 1
ATOM 2336 O O . MET A 1 393 ? 20.580 -19.032 22.758 1.00 61.37 499 MET A O 1
ATOM 2341 N N . ILE A 1 394 ? 22.769 -18.401 22.948 1.00 59.57 500 ILE A N 1
ATOM 2342 C CA . ILE A 1 394 ? 22.967 -17.973 21.565 1.00 57.68 500 ILE A CA 1
ATOM 2343 C C . ILE A 1 394 ? 23.967 -18.920 20.904 1.00 58.98 500 ILE A C 1
ATOM 2344 O O . ILE A 1 394 ? 25.167 -18.930 21.257 1.00 55.07 500 ILE A O 1
ATOM 2349 N N . ALA A 1 395 ? 23.447 -19.737 19.970 1.00 56.81 501 ALA A N 1
ATOM 2350 C CA . ALA A 1 395 ? 24.240 -20.614 19.138 1.00 53.46 501 ALA A CA 1
ATOM 2351 C C . ALA A 1 395 ? 24.737 -19.843 17.906 1.00 54.76 501 ALA A C 1
ATOM 2352 O O . ALA A 1 395 ? 23.966 -19.440 17.036 1.00 61.11 501 ALA A O 1
ATOM 2354 N N . THR A 1 396 ? 26.030 -19.617 17.865 1.00 56.19 502 THR A N 1
ATOM 2355 C CA . THR A 1 396 ? 26.656 -18.848 16.821 1.00 56.60 502 THR A CA 1
ATOM 2356 C C . THR A 1 396 ? 27.145 -19.837 15.766 1.00 56.77 502 THR A C 1
ATOM 2357 O O . THR A 1 396 ? 27.675 -20.904 16.098 1.00 61.39 502 THR A O 1
ATOM 2361 N N . ILE A 1 397 ? 26.949 -19.488 14.495 1.00 54.24 503 ILE A N 1
ATOM 2362 C CA . ILE A 1 397 ? 27.371 -20.345 13.380 1.00 50.24 503 ILE A CA 1
ATOM 2363 C C . ILE A 1 397 ? 28.096 -19.550 12.284 1.00 51.62 503 ILE A C 1
ATOM 2364 O O . ILE A 1 397 ? 27.726 -18.394 11.960 1.00 51.47 503 ILE A O 1
ATOM 2369 N N . SER A 1 398 ? 29.174 -20.146 11.796 1.00 54.17 504 SER A N 1
ATOM 2370 C CA . SER A 1 398 ? 29.872 -19.702 10.594 1.00 58.07 504 SER A CA 1
ATOM 2371 C C . SER A 1 398 ? 29.094 -20.216 9.379 1.00 59.64 504 SER A C 1
ATOM 2372 O O . SER A 1 398 ? 28.552 -21.327 9.427 1.00 61.66 504 SER A O 1
ATOM 2375 N N . PRO A 1 399 ? 29.031 -19.412 8.281 1.00 60.62 505 PRO A N 1
ATOM 2376 C CA . PRO A 1 399 ? 28.156 -19.766 7.129 1.00 58.52 505 PRO A CA 1
ATOM 2377 C C . PRO A 1 399 ? 28.793 -20.641 6.013 1.00 58.21 505 PRO A C 1
ATOM 2378 O O . PRO A 1 399 ? 28.090 -21.070 5.105 1.00 56.32 505 PRO A O 1
ATOM 2382 N N . GLY A 1 400 ? 30.094 -20.903 6.103 1.00 59.18 506 GLY A N 1
ATOM 2383 C CA . GLY A 1 400 ? 30.873 -21.502 5.012 1.00 53.29 506 GLY A CA 1
ATOM 2384 C C . GLY A 1 400 ? 30.580 -22.959 4.829 1.00 58.81 506 GLY A C 1
ATOM 2385 O O . GLY A 1 400 ? 30.273 -23.642 5.801 1.00 58.95 506 GLY A O 1
ATOM 2386 N N . MET A 1 401 ? 30.632 -23.425 3.568 1.00 61.01 507 MET A N 1
ATOM 2387 C CA . MET A 1 401 ? 30.411 -24.822 3.226 1.00 61.64 507 MET A CA 1
ATOM 2388 C C . MET A 1 401 ? 31.367 -25.691 4.028 1.00 60.06 507 MET A C 1
ATOM 2389 O O . MET A 1 401 ? 30.992 -26.748 4.500 1.00 58.65 507 MET A O 1
ATOM 2394 N N . ALA A 1 402 ? 32.614 -25.239 4.175 1.00 58.77 508 ALA A N 1
ATOM 2395 C CA . ALA A 1 402 ? 33.627 -26.030 4.863 1.00 59.50 508 ALA A CA 1
ATOM 2396 C C . ALA A 1 402 ? 33.320 -26.199 6.382 1.00 62.07 508 ALA A C 1
ATOM 2397 O O . ALA A 1 402 ? 33.675 -27.209 6.988 1.00 64.46 508 ALA A O 1
ATOM 2399 N N . SER A 1 403 ? 32.630 -25.213 6.957 1.00 59.98 509 SER A N 1
ATOM 2400 C CA . SER A 1 403 ? 32.140 -25.247 8.336 1.00 57.81 509 SER A CA 1
ATOM 2401 C C . SER A 1 403 ? 30.808 -26.011 8.560 1.00 58.23 509 SER A C 1
ATOM 2402 O O . SER A 1 403 ? 30.368 -26.156 9.701 1.00 58.28 509 SER A O 1
ATOM 2405 N N . CYS A 1 404 ? 30.175 -26.454 7.477 1.00 55.44 510 CYS A N 1
ATOM 2406 C CA . CYS A 1 404 ? 28.852 -27.077 7.496 1.00 55.87 510 CYS A CA 1
ATOM 2407 C C . CYS A 1 404 ? 28.567 -28.204 8.515 1.00 57.00 510 CYS A C 1
ATOM 2408 O O . CYS A 1 404 ? 27.518 -28.196 9.176 1.00 57.51 510 CYS A O 1
ATOM 2411 N N . GLU A 1 405 ? 29.449 -29.192 8.598 1.00 56.56 511 GLU A N 1
ATOM 2412 C CA . GLU A 1 405 ? 29.296 -30.256 9.559 1.00 60.12 511 GLU A CA 1
ATOM 2413 C C . GLU A 1 405 ? 29.278 -29.678 11.023 1.00 58.99 511 GLU A C 1
ATOM 2414 O O . GLU A 1 405 ? 28.437 -30.046 11.848 1.00 58.10 511 GLU A O 1
ATOM 2420 N N . ASN A 1 406 ? 30.196 -28.754 11.299 1.00 57.45 512 ASN A N 1
ATOM 2421 C CA . ASN A 1 406 ? 30.298 -28.060 12.571 1.00 55.09 512 ASN A CA 1
ATOM 2422 C C . ASN A 1 406 ? 29.052 -27.254 12.887 1.00 55.70 512 ASN A C 1
ATOM 2423 O O . ASN A 1 406 ? 28.564 -27.240 14.011 1.00 58.23 512 ASN A O 1
ATOM 2428 N N . THR A 1 407 ? 28.533 -26.587 11.878 1.00 56.87 513 THR A N 1
ATOM 2429 C CA . THR A 1 407 ? 27.284 -25.868 12.008 1.00 56.25 513 THR A CA 1
ATOM 2430 C C . THR A 1 407 ? 26.156 -26.783 12.392 1.00 54.89 513 THR A C 1
ATOM 2431 O O . THR A 1 407 ? 25.430 -26.470 13.308 1.00 60.96 513 THR A O 1
ATOM 2435 N N . LEU A 1 408 ? 26.018 -27.912 11.689 1.00 57.20 514 LEU A N 1
ATOM 2436 C CA . LEU A 1 408 ? 24.979 -28.893 11.984 1.00 55.47 514 LEU A CA 1
ATOM 2437 C C . LEU A 1 408 ? 25.075 -29.444 13.393 1.00 58.24 514 LEU A C 1
ATOM 2438 O O . LEU A 1 408 ? 24.066 -29.530 14.078 1.00 63.06 514 LEU A O 1
ATOM 2443 N N . ASN A 1 409 ? 26.278 -29.811 13.837 1.00 60.07 515 ASN A N 1
ATOM 2444 C CA . ASN A 1 409 ? 26.506 -30.184 15.267 1.00 58.89 515 ASN A CA 1
ATOM 2445 C C . ASN A 1 409 ? 26.052 -29.102 16.296 1.00 58.59 515 ASN A C 1
ATOM 2446 O O . ASN A 1 409 ? 25.502 -29.436 17.369 1.00 55.84 515 ASN A O 1
ATOM 2451 N N . THR A 1 410 ? 26.310 -27.827 15.973 1.00 54.65 516 THR A N 1
ATOM 2452 C CA . THR A 1 410 ? 25.873 -26.727 16.805 1.00 57.63 516 THR A CA 1
ATOM 2453 C C . THR A 1 410 ? 24.346 -26.588 16.860 1.00 59.81 516 THR A C 1
ATOM 2454 O O . THR A 1 410 ? 23.756 -26.369 17.943 1.00 59.97 516 THR A O 1
ATOM 2458 N N . LEU A 1 411 ? 23.712 -26.697 15.698 1.00 58.71 517 LEU A N 1
ATOM 2459 C CA . LEU A 1 411 ? 22.258 -26.571 15.595 1.00 56.22 517 LEU A CA 1
ATOM 2460 C C . LEU A 1 411 ? 21.565 -27.748 16.265 1.00 56.19 517 LEU A C 1
ATOM 2461 O O . LEU A 1 411 ? 20.561 -27.585 16.962 1.00 52.70 517 LEU A O 1
ATOM 2466 N N . ARG A 1 412 ? 22.126 -28.933 16.065 1.00 50.79 518 ARG A N 1
ATOM 2467 C CA . ARG A 1 412 ? 21.663 -30.123 16.757 1.00 53.88 518 ARG A CA 1
ATOM 2468 C C . ARG A 1 412 ? 21.654 -30.015 18.289 1.00 53.25 518 ARG A C 1
ATOM 2469 O O . ARG A 1 412 ? 20.665 -30.325 18.947 1.00 52.97 518 ARG A O 1
ATOM 2477 N N . TYR A 1 413 ? 22.765 -29.574 18.847 1.00 53.65 519 TYR A N 1
ATOM 2478 C CA . TYR A 1 413 ? 22.873 -29.386 20.271 1.00 56.06 519 TYR A CA 1
ATOM 2479 C C . TYR A 1 413 ? 21.892 -28.309 20.733 1.00 55.23 519 TYR A C 1
ATOM 2480 O O . TYR A 1 413 ? 21.185 -28.507 21.722 1.00 56.54 519 TYR A O 1
ATOM 2489 N N . ALA A 1 414 ? 21.813 -27.190 20.008 1.00 54.57 520 ALA A N 1
ATOM 2490 C CA . ALA A 1 414 ? 20.900 -26.095 20.426 1.00 54.22 520 ALA A CA 1
ATOM 2491 C C . ALA A 1 414 ? 19.461 -26.512 20.333 1.00 54.88 520 ALA A C 1
ATOM 2492 O O . ALA A 1 414 ? 18.650 -26.149 21.182 1.00 60.68 520 ALA A O 1
ATOM 2494 N N . ASN A 1 415 ? 19.140 -27.269 19.286 1.00 53.83 521 ASN A N 1
ATOM 2495 C CA . ASN A 1 415 ? 17.817 -27.830 19.076 1.00 54.19 521 ASN A CA 1
ATOM 2496 C C . ASN A 1 415 ? 17.354 -28.806 20.209 1.00 59.43 521 ASN A C 1
ATOM 2497 O O . ASN A 1 415 ? 16.141 -29.039 20.389 1.00 56.21 521 ASN A O 1
ATOM 2502 N N . ARG A 1 416 ? 18.321 -29.378 20.938 1.00 59.20 522 ARG A N 1
ATOM 2503 C CA . ARG A 1 416 ? 18.066 -30.398 21.960 1.00 61.48 522 ARG A CA 1
ATOM 2504 C C . ARG A 1 416 ? 18.096 -29.882 23.420 1.00 65.67 522 ARG A C 1
ATOM 2505 O O . ARG A 1 416 ? 18.029 -30.683 24.362 1.00 66.88 522 ARG A O 1
ATOM 2513 N N . VAL A 1 417 ? 18.179 -28.553 23.583 1.00 68.27 523 VAL A N 1
ATOM 2514 C CA . VAL A 1 417 ? 18.242 -27.852 24.875 1.00 68.89 523 VAL A CA 1
ATOM 2515 C C . VAL A 1 417 ? 16.871 -27.273 25.347 1.00 69.15 523 VAL A C 1
ATOM 2516 O O . VAL A 1 417 ? 15.843 -27.951 25.404 1.00 68.55 523 VAL A O 1
#

Foldseek 3Di:
DLQVLVVVVVVPAQADADPEDDDLEFFEEEFADQDPCCVVVVFDFQWDDRHQWKIWGWFWDADPVRDIGTDIDMFGGPGYYYNPDFLVRVLVHFVVVCLVLLLQQAEEEEEEAAAPPQQLCCAAQVCSHNQLVSQQVNLVVCPPPVNVPQQKWKKKFKWKDFLQWIAGLQPLGHTWDWDFPPDPAIDGPPTDIGTDNHSVSVNVSSVSSVVSVVVVQLMKMKMKIFMDRPNHGRYIYIYIRAHHQDAVPSVNSSNVQSPQVLVLVLQLSVCLVPPLVPRPQVSGSVSSNVNCLRNPPSHGYYYYQGAYRGSVCSVRRVVSSVSSSSD

B-factor: mean 59.45, std 13.34, range [2.0, 111.27]

InterPro domains:
  IPR001752 Kinesin motor domain [PF00225] (229-552)
  IPR001752 Kinesin motor domain [PR00380] (304-325)
  IPR001752 Kinesin motor domain [PR00380] (426-443)
  IPR001752 Kinesin motor domain [PR00380] (452-470)
  IPR001752 Kinesin motor domain [PR00380] (502-523)
  IPR001752 Kinesin motor domain [PS50067] (223-553)
  IPR001752 Kinesin motor domain [SM00129] (221-561)
  IPR019821 Kinesin motor domain, conserved site [PS00411] (451-462)
  IPR027417 P-loop containing nucleoside triphosphate hydrolase [SSF52540] (195-553)
  IPR027640 Kinesin-like protein [PTHR47971] (33-558)
  IPR036961 Kinesin motor domain superfamily [G3DSA:3.40.850.10] (196-552)
  IPR054473 Kinesin-like protein KIF2A-like, N-terminal [PF22923] (6-60)

GO terms:
  GO:0005515 protein binding (F, IPI)
  GO:0008017 microtubule binding (F, IDA)
  GO:0005737 cytoplasm (C, IDA)
  GO:0005874 microtubule (C, IDA)
  GO:0030334 regulation of cell migration (P, IGI)
  GO:0007019 microtubule depolymerization (P, TAS)
  GO:0000226 microtubule cytoskeleton organization (P, IGI)
  GO:0000922 spindle pole (C, IDA)
  GO:0005813 centrosome (C, IDA)
  GO:0005876 spindle microtubule (C, IDA)
  GO:0007052 mitotic spindle organization (P, IDA)
  GO:0090307 mitotic spindle assembly (P, IMP)
  GO:0003774 cytoskeletal motor activity (F, TAS)
  GO:0005829 cytosol (C, TAS)
  GO:0005654 nucleoplasm (C, IDA)
  GO:0005829 cytosol (C, IDA)
  GO:0005814 centriole (C, IDA)
  GO:0120103 centriolar subdistal appendage (C, IDA)
  GO:0016020 membrane (C, HDA)

Radius of gyration: 20.33 Å; Cα contacts (8 Å, |Δi|>4): 701; chains: 1; bounding box: 40×45×64 Å

Organism: Homo sapiens (NCBI:txid9606)